Protein AF-A0A0K2REM0-F1 (afdb_monomer_lite)

Foldseek 3Di:
DEAALFDFAWDADPNHTDQPVNPPGVLQADWDQDPPPGIDGLRCQQHQNNLQVQCCVVVVPPRGTSVNLLVVLVVPPPSSVVSLLRNLLSLLVSVLVCCVPPVAAAAEYHYDVCVCPCSRQVSNQVNNVVSDDPTDRHHYYYDDCHPCPVVVVVVVVVVVPDPDPDPPPPPPDDD

Sequence (175 aa):
MVVGTGIAAAVISDGYPVRAGGFAGELGTPSFRTRRSGHTILEAVGSAGAIARRYSDKAGTPRAGAREVLERATAGDALAARIWADAVDALAFSLSQCVSIIGTEAVVVGGGLAEAGEGLLQPLRSRLDELLDFQRRPIIMRAQLGQDAGLLGAAMRARALLPAAKAASGTGTGR

Secondary structure (DSSP, 8-state):
-EESSSEE---EETTEE--GGGTTT-TT--EEEETTTEEEESHHHHSHHHHHHHHHHHHT-TT--HHHHHHHHHTT-HHHHHHHHHHHHHHHHHHHHHHHHH---EEEEBSGGGGGTHHHHHHHHHHHHHH-SSSPPPEEEE-SSGGGHHHHHHHHHHHHHSPPP----------

Structure (mmCIF, N/CA/C/O backbone):
data_AF-A0A0K2REM0-F1
#
_entry.id   AF-A0A0K2REM0-F1
#
loop_
_atom_site.group_PDB
_atom_site.id
_atom_site.type_symbol
_atom_site.label_atom_id
_atom_site.label_alt_id
_atom_site.label_comp_id
_atom_site.label_asym_id
_atom_site.label_entity_id
_atom_site.label_seq_id
_atom_site.pdbx_PDB_ins_code
_atom_site.Cartn_x
_atom_site.Cartn_y
_atom_site.Cartn_z
_atom_site.occupancy
_atom_site.B_iso_or_equiv
_atom_site.auth_seq_id
_atom_site.auth_comp_id
_atom_site.auth_asym_id
_atom_site.auth_atom_id
_atom_site.pdbx_PDB_model_num
ATOM 1 N N . MET A 1 1 ? 4.451 -2.740 -6.162 1.00 95.62 1 MET A N 1
ATOM 2 C CA . MET A 1 1 ? 4.654 -2.205 -4.799 1.00 95.62 1 MET A CA 1
ATOM 3 C C . MET A 1 1 ? 4.626 -3.335 -3.783 1.00 95.62 1 MET A C 1
ATOM 5 O O . MET A 1 1 ? 3.916 -4.313 -3.987 1.00 95.62 1 MET A O 1
ATOM 9 N N . VAL A 1 2 ? 5.386 -3.202 -2.703 1.00 96.50 2 VAL A N 1
ATOM 10 C CA . VAL A 1 2 ? 5.422 -4.116 -1.560 1.00 96.50 2 VAL A CA 1
ATOM 11 C C . VAL A 1 2 ? 4.918 -3.354 -0.340 1.00 96.50 2 VAL A C 1
ATOM 13 O O . VAL A 1 2 ? 5.458 -2.299 -0.013 1.00 96.50 2 VAL A O 1
ATOM 16 N N . VAL A 1 3 ? 3.889 -3.884 0.319 1.00 97.00 3 VAL A N 1
ATOM 17 C CA . VAL A 1 3 ? 3.261 -3.290 1.501 1.00 97.00 3 VAL A CA 1
ATOM 18 C C . VAL A 1 3 ? 3.448 -4.235 2.686 1.00 97.00 3 VAL A C 1
ATOM 20 O O . VAL A 1 3 ? 2.820 -5.292 2.781 1.00 97.00 3 VAL A O 1
ATOM 23 N N . GLY A 1 4 ? 4.364 -3.871 3.577 1.00 95.00 4 GLY A N 1
ATOM 24 C CA . GLY A 1 4 ? 4.720 -4.613 4.785 1.00 95.00 4 GLY A CA 1
ATOM 25 C C . GLY A 1 4 ? 4.737 -3.682 5.992 1.00 95.00 4 GLY A C 1
ATOM 26 O O . GLY A 1 4 ? 3.836 -2.864 6.155 1.00 95.00 4 GLY A O 1
ATOM 27 N N . THR A 1 5 ? 5.761 -3.779 6.840 1.00 94.25 5 THR A N 1
ATOM 28 C CA . THR A 1 5 ? 5.991 -2.795 7.916 1.00 94.25 5 THR A CA 1
ATOM 29 C C . THR A 1 5 ? 6.124 -1.370 7.369 1.00 94.25 5 THR A C 1
ATOM 31 O O . THR A 1 5 ? 5.609 -0.441 7.987 1.00 94.25 5 THR A O 1
ATOM 34 N N . GLY A 1 6 ? 6.732 -1.230 6.189 1.00 96.12 6 GLY A N 1
ATOM 35 C CA . GLY A 1 6 ? 6.771 -0.016 5.376 1.00 96.12 6 GLY A CA 1
ATOM 36 C C . GLY A 1 6 ? 6.164 -0.212 3.983 1.00 96.12 6 GLY A C 1
ATOM 37 O O . GLY A 1 6 ? 5.486 -1.215 3.724 1.00 96.12 6 GLY A O 1
ATOM 38 N N . ILE A 1 7 ? 6.414 0.736 3.080 1.00 97.69 7 ILE A N 1
ATOM 39 C CA . ILE A 1 7 ? 5.985 0.683 1.676 1.00 97.69 7 ILE A CA 1
ATOM 40 C C . ILE A 1 7 ? 7.168 0.956 0.755 1.00 97.69 7 ILE A C 1
ATOM 42 O O . ILE A 1 7 ? 7.744 2.037 0.767 1.00 97.69 7 ILE A O 1
ATOM 46 N N . ALA A 1 8 ? 7.450 -0.005 -0.121 1.00 94.50 8 ALA A N 1
ATOM 47 C CA . ALA A 1 8 ? 8.423 0.142 -1.196 1.00 94.50 8 ALA A CA 1
ATOM 48 C C . ALA A 1 8 ? 7.747 -0.046 -2.557 1.00 94.50 8 ALA A C 1
ATOM 50 O O . ALA A 1 8 ? 6.816 -0.846 -2.707 1.00 94.50 8 ALA A O 1
ATOM 51 N N . ALA A 1 9 ? 8.228 0.637 -3.591 1.00 96.25 9 ALA A N 1
ATOM 52 C CA . ALA A 1 9 ? 7.800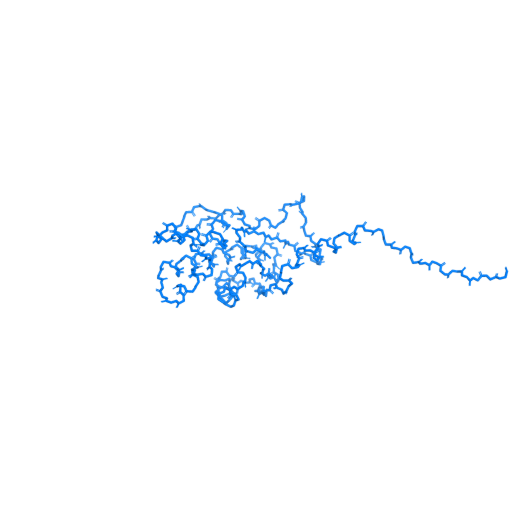 0.369 -4.954 1.00 96.25 9 ALA A CA 1
ATOM 53 C C . ALA A 1 9 ? 8.974 0.415 -5.931 1.00 96.25 9 ALA A C 1
ATOM 55 O O . ALA A 1 9 ? 10.008 1.019 -5.687 1.00 96.25 9 ALA A O 1
ATOM 56 N N . ALA A 1 10 ? 8.785 -0.263 -7.055 1.00 95.62 10 ALA A N 1
ATOM 57 C CA . ALA A 1 10 ? 9.636 -0.161 -8.224 1.00 95.62 10 ALA A CA 1
ATOM 58 C C . ALA A 1 10 ? 8.728 0.195 -9.399 1.00 95.62 10 ALA A C 1
ATOM 60 O O . ALA A 1 10 ? 7.596 -0.294 -9.472 1.00 95.62 10 ALA A O 1
ATOM 61 N N . VAL A 1 11 ? 9.223 1.043 -10.295 1.00 96.88 11 VAL A N 1
ATOM 62 C CA . VAL A 1 11 ? 8.517 1.434 -11.516 1.00 96.88 11 VAL A CA 1
ATOM 63 C C . VAL A 1 11 ? 9.190 0.742 -12.690 1.00 96.88 11 VAL A C 1
ATOM 65 O O . VAL A 1 11 ? 10.410 0.813 -12.837 1.00 96.88 11 VAL A O 1
ATOM 68 N N . ILE A 1 12 ? 8.392 0.066 -13.510 1.00 96.62 12 ILE A N 1
ATOM 69 C CA . ILE A 1 12 ? 8.831 -0.529 -14.770 1.00 96.62 12 ILE A CA 1
ATOM 70 C C . ILE A 1 12 ? 8.162 0.263 -15.892 1.00 96.62 12 ILE A C 1
ATOM 72 O O . ILE A 1 12 ? 6.940 0.372 -15.897 1.00 96.62 12 ILE A O 1
ATOM 76 N N . SER A 1 13 ? 8.957 0.808 -16.811 1.00 96.44 13 SER A N 1
ATOM 77 C CA . SER A 1 13 ? 8.483 1.467 -18.035 1.00 96.44 13 SER A CA 1
ATOM 78 C C . SER A 1 13 ? 9.083 0.743 -19.224 1.00 96.44 13 SER A C 1
ATOM 80 O O . SER A 1 13 ? 10.288 0.492 -19.235 1.00 96.44 13 SER A O 1
ATOM 82 N N . ASP A 1 14 ? 8.250 0.365 -20.191 1.00 95.25 14 ASP A N 1
ATOM 83 C CA . ASP A 1 14 ? 8.685 -0.288 -21.435 1.00 95.25 14 ASP A CA 1
ATOM 84 C C . ASP A 1 14 ? 9.548 -1.542 -21.201 1.00 95.25 14 ASP A C 1
ATOM 86 O O . ASP A 1 14 ? 10.501 -1.823 -21.921 1.00 95.25 14 ASP A O 1
ATOM 90 N N . GLY A 1 15 ? 9.241 -2.293 -20.138 1.00 92.69 15 GLY A N 1
ATOM 91 C CA . GLY A 1 15 ? 9.986 -3.492 -19.741 1.00 92.69 15 GLY A CA 1
ATOM 92 C C . GLY A 1 15 ? 11.277 -3.229 -18.956 1.00 92.69 15 GLY A C 1
ATOM 93 O O . GLY A 1 15 ? 11.916 -4.182 -18.506 1.00 92.69 15 GLY A O 1
ATOM 94 N N . TYR A 1 16 ? 11.649 -1.969 -18.721 1.00 93.00 16 TYR A N 1
ATOM 95 C CA . TYR A 1 16 ? 12.872 -1.600 -18.012 1.00 93.00 16 TYR A CA 1
ATOM 96 C C . TYR A 1 16 ? 12.590 -0.980 -16.638 1.00 93.00 16 TYR A C 1
ATOM 98 O O . TYR A 1 16 ? 11.683 -0.158 -16.493 1.00 93.00 16 TYR A O 1
ATOM 106 N N . PRO A 1 17 ? 13.382 -1.319 -15.604 1.00 93.38 17 PRO A N 1
ATOM 107 C CA . PRO A 1 17 ? 13.260 -0.672 -14.308 1.00 93.38 17 PRO A CA 1
ATOM 108 C C . PRO A 1 17 ? 13.742 0.777 -14.378 1.00 93.38 17 PRO A C 1
ATOM 110 O O . PRO A 1 17 ? 14.898 1.047 -14.723 1.00 93.38 17 PRO A O 1
ATOM 113 N N . VAL A 1 18 ? 12.881 1.703 -13.968 1.00 96.38 18 VAL A N 1
ATOM 114 C CA . VAL A 1 18 ? 13.254 3.099 -13.745 1.00 96.38 18 VAL A CA 1
ATOM 115 C C . VAL A 1 18 ? 14.120 3.151 -12.492 1.00 96.38 18 VAL A C 1
ATOM 117 O O . VAL A 1 18 ? 13.730 2.649 -11.442 1.00 96.38 18 VAL A O 1
ATOM 120 N N . ARG A 1 19 ? 15.323 3.725 -12.606 1.00 92.44 19 ARG A N 1
ATOM 121 C CA . ARG A 1 19 ? 16.290 3.786 -11.497 1.00 92.44 19 ARG A CA 1
ATOM 122 C C . ARG A 1 19 ? 16.331 5.142 -10.806 1.00 92.44 19 ARG A C 1
ATOM 124 O O . ARG A 1 19 ? 16.402 5.168 -9.587 1.00 92.44 19 ARG A O 1
ATOM 131 N N . ALA A 1 20 ? 16.345 6.238 -11.573 1.00 93.38 20 ALA A N 1
ATOM 132 C CA . ALA A 1 20 ? 16.486 7.619 -11.085 1.00 93.38 20 ALA A CA 1
ATOM 133 C C . ALA A 1 20 ? 17.519 7.766 -9.942 1.00 93.38 20 ALA A C 1
ATOM 135 O O . ALA A 1 20 ? 17.181 8.134 -8.822 1.00 93.38 20 ALA A O 1
ATOM 136 N N . GLY A 1 21 ? 18.775 7.374 -10.192 1.00 92.94 21 GLY A N 1
ATOM 137 C CA . GLY A 1 21 ? 19.839 7.429 -9.175 1.00 92.94 21 GLY A CA 1
ATOM 138 C C . GLY A 1 21 ? 19.667 6.470 -7.986 1.00 92.94 21 GLY A C 1
ATOM 139 O O . GLY A 1 21 ? 20.422 6.564 -7.029 1.00 92.94 21 GLY A O 1
ATOM 140 N N . GLY A 1 22 ? 18.705 5.546 -8.049 1.00 90.69 22 GLY A N 1
ATOM 141 C CA . GLY A 1 22 ? 18.328 4.648 -6.954 1.00 90.69 22 GLY A CA 1
ATOM 142 C C . GLY A 1 22 ? 17.073 5.082 -6.192 1.00 90.69 22 GLY A C 1
ATOM 143 O O . GLY A 1 22 ? 16.626 4.328 -5.340 1.00 90.69 22 GLY A O 1
ATOM 144 N N . PHE A 1 23 ? 16.490 6.240 -6.519 1.00 92.88 23 PHE A N 1
ATOM 145 C CA . PHE A 1 23 ? 15.365 6.845 -5.791 1.00 92.88 23 PHE A CA 1
ATOM 146 C C . PHE A 1 23 ? 14.022 6.745 -6.531 1.00 92.88 23 PHE A C 1
ATOM 148 O O . PHE A 1 23 ? 13.021 7.333 -6.122 1.00 92.88 23 PHE A O 1
ATOM 155 N N . ALA A 1 24 ? 13.970 6.044 -7.664 1.00 94.38 24 ALA A N 1
ATOM 156 C CA . ALA A 1 24 ? 12.701 5.796 -8.336 1.00 94.38 24 ALA A CA 1
ATOM 157 C C . ALA A 1 24 ? 11.824 4.849 -7.504 1.00 94.38 24 ALA A C 1
ATOM 159 O O . ALA A 1 24 ? 12.286 3.804 -7.058 1.00 94.38 24 ALA A O 1
ATOM 160 N N . GLY A 1 25 ? 10.532 5.168 -7.385 1.00 93.56 25 GLY A N 1
ATOM 161 C CA . GLY A 1 25 ? 9.568 4.288 -6.718 1.00 93.56 25 GLY A CA 1
ATOM 162 C C . GLY A 1 25 ? 9.462 4.470 -5.203 1.00 93.56 25 GLY A C 1
ATOM 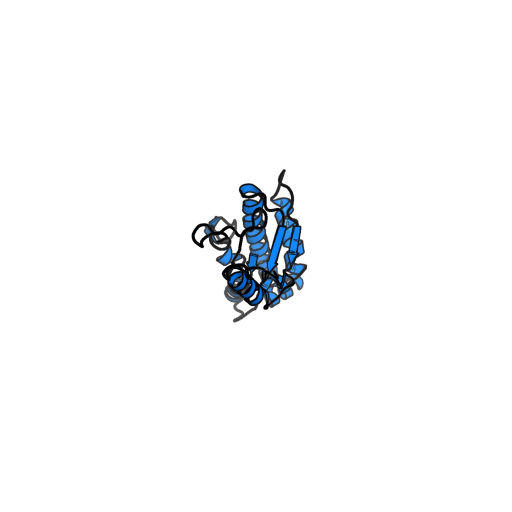163 O O . GLY A 1 25 ? 8.897 3.605 -4.538 1.00 93.56 25 GLY A O 1
ATOM 164 N N . GLU A 1 26 ? 9.905 5.607 -4.663 1.00 95.62 26 GLU A N 1
ATOM 165 C CA . GLU A 1 26 ? 9.746 6.008 -3.252 1.00 95.62 26 GLU A CA 1
ATOM 166 C C . GLU A 1 26 ? 8.280 6.289 -2.852 1.00 95.62 26 GLU A C 1
ATOM 168 O O . GLU A 1 26 ? 7.989 7.241 -2.141 1.00 95.62 26 GLU A O 1
ATOM 173 N N . LEU A 1 27 ? 7.325 5.471 -3.308 1.00 95.06 27 LEU A N 1
ATOM 174 C CA . LEU A 1 27 ? 5.874 5.664 -3.202 1.00 95.06 27 LEU A CA 1
ATOM 175 C C . LEU A 1 27 ? 5.367 5.809 -1.757 1.00 95.06 27 LEU A C 1
ATOM 177 O O . LEU A 1 27 ? 4.307 6.391 -1.547 1.00 95.06 27 LEU A O 1
ATOM 181 N N . GLY A 1 28 ? 6.102 5.298 -0.766 1.00 94.62 28 GLY A N 1
ATOM 182 C CA . GLY A 1 28 ? 5.765 5.436 0.654 1.00 94.62 28 GLY A CA 1
ATOM 183 C C . GLY A 1 28 ? 5.971 6.847 1.223 1.00 94.62 28 GLY A C 1
ATOM 184 O O . GLY A 1 28 ? 5.386 7.172 2.258 1.00 94.62 28 GLY A O 1
ATOM 185 N N . THR A 1 29 ? 6.769 7.684 0.554 1.00 93.81 29 THR A N 1
ATOM 186 C CA . THR A 1 29 ? 7.281 8.960 1.088 1.00 93.81 29 THR A CA 1
ATOM 187 C C . THR A 1 29 ? 6.519 10.235 0.699 1.00 93.81 29 THR A C 1
ATOM 189 O O . THR A 1 29 ? 6.567 11.171 1.500 1.00 93.81 29 THR A O 1
ATOM 192 N N . PRO A 1 30 ? 5.810 10.344 -0.452 1.00 88.25 30 PRO A N 1
ATOM 193 C CA . PRO A 1 30 ? 5.112 11.565 -0.812 1.00 88.25 30 PRO A CA 1
ATOM 194 C C . PRO A 1 30 ? 4.117 11.955 0.266 1.00 88.25 30 PRO A C 1
ATOM 196 O O . PRO A 1 30 ? 3.315 11.135 0.732 1.00 88.25 30 PRO A O 1
ATOM 199 N N . SER A 1 31 ? 4.178 13.224 0.656 1.00 90.19 31 SER A N 1
ATOM 200 C CA . SER A 1 31 ? 3.273 13.755 1.649 1.00 90.19 31 SER A CA 1
ATOM 201 C C . SER A 1 31 ? 1.965 14.214 1.020 1.00 90.19 31 SER A C 1
ATOM 203 O O . SER A 1 31 ? 1.905 14.712 -0.104 1.00 90.19 31 SER A O 1
ATOM 205 N N . PHE A 1 32 ? 0.884 14.037 1.762 1.00 88.69 32 PHE A N 1
ATOM 206 C CA . PHE A 1 32 ? -0.440 14.484 1.374 1.00 88.69 32 PHE A CA 1
ATOM 207 C C . PHE A 1 32 ? -1.242 14.854 2.613 1.00 88.69 32 PHE A C 1
ATOM 209 O O . PHE A 1 32 ? -0.905 14.517 3.752 1.00 88.69 32 PHE A O 1
ATOM 216 N N . ARG A 1 33 ? -2.326 15.595 2.391 1.00 86.94 33 ARG A N 1
ATOM 217 C CA . ARG A 1 33 ? -3.236 15.986 3.460 1.00 86.94 33 ARG A CA 1
ATOM 218 C C . ARG A 1 33 ? -4.422 15.039 3.486 1.00 86.94 33 ARG A C 1
ATOM 220 O O . ARG A 1 33 ? -5.257 15.046 2.587 1.00 86.94 33 ARG A O 1
ATOM 227 N N . THR A 1 34 ? -4.517 14.257 4.549 1.00 77.44 34 THR A N 1
ATOM 228 C CA . THR A 1 34 ? -5.716 13.469 4.837 1.00 77.44 34 THR A CA 1
ATOM 229 C C . THR A 1 34 ? -6.780 14.359 5.475 1.00 77.44 34 THR A C 1
ATOM 231 O O . THR A 1 34 ? -6.464 15.318 6.183 1.00 77.44 34 THR A O 1
ATOM 234 N N . ARG A 1 35 ? -8.060 14.015 5.289 1.00 73.12 35 ARG A N 1
ATOM 235 C CA . ARG A 1 35 ? -9.166 14.713 5.972 1.00 73.12 35 ARG A CA 1
ATOM 236 C C . ARG A 1 35 ? -9.122 14.562 7.498 1.00 73.12 35 ARG A C 1
ATOM 238 O O . ARG A 1 35 ? -9.644 15.421 8.194 1.00 73.12 35 ARG A O 1
ATOM 245 N N . ARG A 1 36 ? -8.534 13.473 8.010 1.00 72.56 36 ARG A N 1
ATOM 246 C CA . ARG A 1 36 ? -8.610 13.074 9.430 1.00 72.56 36 ARG A CA 1
ATOM 247 C C . ARG A 1 36 ? -7.303 13.224 10.207 1.00 72.56 36 ARG A C 1
ATOM 249 O O . ARG A 1 36 ? -7.348 13.499 11.398 1.00 72.56 36 ARG A O 1
ATOM 256 N N . SER A 1 37 ? -6.161 13.034 9.555 1.00 67.12 37 SER A N 1
ATOM 257 C CA . SER A 1 37 ? -4.839 12.978 10.200 1.00 67.12 37 SER A CA 1
ATOM 258 C C . SER A 1 37 ? -3.963 14.189 9.862 1.00 67.12 37 SER A C 1
ATOM 260 O O . SER A 1 37 ? -2.803 14.230 10.254 1.00 67.12 37 SER A O 1
ATOM 262 N N . GLY A 1 38 ? -4.486 15.164 9.110 1.00 84.50 38 GLY A N 1
ATOM 263 C CA . GLY A 1 38 ? -3.704 16.304 8.641 1.00 84.50 38 GLY A CA 1
ATOM 264 C C . GLY A 1 38 ? -2.638 15.893 7.622 1.00 84.50 38 GLY A C 1
ATOM 265 O O . GLY A 1 38 ? -2.878 15.020 6.781 1.00 84.50 38 GLY A O 1
ATOM 266 N N . HIS A 1 39 ? -1.485 16.564 7.666 1.00 89.19 39 HIS A N 1
ATOM 267 C CA . HIS A 1 39 ? -0.353 16.299 6.778 1.00 89.19 39 HIS A CA 1
ATOM 268 C C . HIS A 1 39 ? 0.372 15.020 7.208 1.00 89.19 39 HIS A C 1
ATOM 270 O O . HIS A 1 39 ? 0.742 14.868 8.369 1.00 89.19 39 HIS A O 1
ATOM 276 N N . THR A 1 40 ? 0.555 14.088 6.281 1.00 92.94 40 THR A N 1
ATOM 277 C CA . THR A 1 40 ? 1.174 12.787 6.551 1.00 92.94 40 THR A CA 1
ATOM 278 C C . THR A 1 40 ? 1.806 12.225 5.279 1.00 92.94 40 THR A C 1
ATOM 280 O O . THR A 1 40 ? 1.723 12.858 4.230 1.00 92.94 40 THR A O 1
ATOM 283 N N . ILE A 1 41 ? 2.430 11.053 5.372 1.00 95.38 41 ILE A N 1
ATOM 284 C CA . ILE A 1 41 ? 2.990 10.305 4.238 1.00 95.38 41 ILE A CA 1
ATOM 285 C C . ILE A 1 41 ? 2.262 8.972 4.082 1.00 95.38 41 ILE A C 1
ATOM 287 O O . ILE A 1 41 ? 1.628 8.493 5.027 1.00 95.38 41 ILE A O 1
ATOM 291 N N . LEU A 1 42 ? 2.370 8.354 2.904 1.00 95.62 42 LEU A N 1
ATOM 292 C CA . LEU A 1 42 ? 1.645 7.116 2.607 1.00 95.62 42 LEU A CA 1
ATOM 293 C C . LEU A 1 42 ? 2.017 6.005 3.585 1.00 95.62 42 LEU A C 1
ATOM 295 O O . LEU A 1 42 ? 1.131 5.339 4.114 1.00 95.62 42 LEU A O 1
ATOM 299 N N . GLU A 1 43 ? 3.303 5.830 3.872 1.00 97.06 43 GLU A N 1
ATOM 300 C CA . GLU A 1 43 ? 3.771 4.769 4.762 1.00 97.06 43 GLU A CA 1
ATOM 301 C C . GLU A 1 43 ? 3.169 4.863 6.170 1.00 97.06 43 GLU A C 1
ATOM 303 O O . GLU A 1 43 ? 2.753 3.851 6.728 1.00 97.06 43 GLU A O 1
ATOM 308 N N . ALA A 1 44 ? 3.027 6.076 6.709 1.00 95.81 44 ALA A N 1
ATOM 309 C CA . ALA A 1 44 ? 2.504 6.321 8.053 1.00 95.81 44 ALA A CA 1
ATOM 310 C C . ALA A 1 44 ? 1.002 6.012 8.206 1.00 95.81 44 ALA A C 1
ATOM 312 O O . ALA A 1 44 ? 0.475 6.040 9.323 1.00 95.81 44 ALA A O 1
ATOM 313 N N . VAL A 1 45 ? 0.306 5.726 7.102 1.00 95.38 45 VAL A N 1
ATOM 314 C CA . VAL A 1 45 ? -1.131 5.423 7.084 1.00 95.38 45 VAL A CA 1
ATOM 315 C C . VAL A 1 45 ? -1.418 4.058 6.464 1.00 95.38 45 VAL A C 1
ATOM 317 O O . VAL A 1 45 ? -2.204 3.296 7.022 1.00 95.38 45 VAL A O 1
ATOM 320 N N . GLY A 1 46 ? -0.800 3.765 5.319 1.00 95.44 46 GLY A N 1
ATOM 321 C CA . GLY A 1 46 ? -1.126 2.638 4.449 1.00 95.44 46 GLY A CA 1
ATOM 322 C C . GLY A 1 46 ? -0.276 1.384 4.645 1.00 95.44 46 GLY A C 1
ATOM 323 O O . GLY A 1 46 ? -0.602 0.353 4.058 1.00 95.44 46 GLY A O 1
ATOM 324 N N . SER A 1 47 ? 0.809 1.430 5.428 1.00 97.44 47 SER A N 1
ATOM 325 C CA . SER A 1 47 ? 1.615 0.230 5.682 1.00 97.44 47 SER A CA 1
ATOM 326 C C . SER A 1 47 ? 0.934 -0.701 6.693 1.00 97.44 47 SER A C 1
ATOM 328 O O . SER A 1 47 ? 0.160 -0.264 7.547 1.00 97.44 47 SER A O 1
ATOM 330 N N . ALA A 1 48 ? 1.257 -1.997 6.660 1.00 97.44 48 ALA A N 1
ATOM 331 C CA . ALA A 1 48 ? 0.784 -2.943 7.673 1.00 97.44 48 ALA A CA 1
ATOM 332 C C . ALA A 1 48 ? 1.242 -2.532 9.082 1.00 97.44 48 ALA A C 1
ATOM 334 O O . ALA A 1 48 ? 0.475 -2.637 10.039 1.00 97.44 48 ALA A O 1
ATOM 335 N N . GLY A 1 49 ? 2.476 -2.029 9.205 1.00 96.94 49 GLY A N 1
ATOM 336 C CA . GLY A 1 49 ? 3.011 -1.531 10.474 1.00 96.94 49 GLY A CA 1
ATOM 337 C C . GLY A 1 49 ? 2.222 -0.332 11.001 1.00 96.94 49 GLY A C 1
ATOM 338 O O . GLY A 1 49 ? 1.866 -0.292 12.179 1.00 96.94 49 GLY A O 1
ATOM 339 N N . ALA A 1 50 ? 1.881 0.613 10.123 1.00 96.19 50 ALA A N 1
ATOM 340 C CA . ALA A 1 50 ? 1.075 1.774 10.471 1.00 96.19 50 ALA A CA 1
ATOM 341 C C . ALA A 1 50 ? -0.356 1.396 10.866 1.00 96.19 50 ALA A C 1
ATOM 343 O O . ALA A 1 50 ? -0.859 1.892 11.871 1.00 96.19 50 ALA A O 1
ATOM 344 N N . ILE A 1 51 ? -1.008 0.493 10.129 1.00 97.31 51 ILE A N 1
ATOM 345 C CA . ILE A 1 51 ? -2.353 -0.006 10.459 1.00 97.31 51 ILE A CA 1
ATOM 346 C C . ILE A 1 51 ? -2.367 -0.621 11.865 1.00 97.31 51 ILE A C 1
ATOM 348 O O . ILE A 1 51 ? -3.157 -0.205 12.715 1.00 97.31 51 ILE A O 1
ATOM 352 N N . ALA A 1 52 ? -1.453 -1.563 12.115 1.00 96.94 52 ALA A N 1
ATOM 353 C CA . ALA A 1 52 ? -1.286 -2.251 13.394 1.00 96.94 52 ALA A CA 1
ATOM 354 C C . ALA A 1 52 ? -1.071 -1.271 14.557 1.00 96.94 52 ALA A C 1
ATOM 356 O O . ALA A 1 52 ? -1.774 -1.316 15.573 1.00 96.94 52 ALA A O 1
ATOM 357 N N . ARG A 1 53 ? -0.125 -0.341 14.383 1.00 96.00 53 ARG A N 1
ATOM 358 C CA . ARG A 1 53 ? 0.215 0.666 15.388 1.00 96.00 53 ARG A CA 1
ATOM 359 C C . ARG A 1 53 ? -0.958 1.601 15.674 1.00 96.00 53 ARG A C 1
ATOM 361 O O . ARG A 1 53 ? -1.345 1.743 16.827 1.00 96.00 53 ARG A O 1
ATOM 368 N N . ARG A 1 54 ? -1.563 2.199 14.639 1.00 95.12 54 ARG A N 1
ATOM 369 C CA . ARG A 1 54 ? -2.678 3.150 14.803 1.00 95.12 54 ARG A CA 1
ATOM 370 C C . ARG A 1 54 ? -3.878 2.513 15.500 1.00 95.12 54 ARG A C 1
ATOM 372 O O . ARG A 1 54 ? -4.576 3.213 16.230 1.00 95.12 54 ARG A O 1
ATOM 379 N N . TYR A 1 55 ? -4.138 1.226 15.258 1.00 96.88 55 TYR A N 1
ATOM 380 C CA . TYR A 1 55 ? -5.209 0.512 15.951 1.00 96.88 55 TYR A CA 1
ATOM 381 C C . TYR A 1 55 ? -4.839 0.268 17.409 1.00 96.88 55 TYR A C 1
ATOM 383 O O . TYR A 1 55 ? -5.597 0.663 18.288 1.00 96.88 55 TYR A O 1
ATOM 391 N N . SER A 1 56 ? -3.650 -0.285 17.663 1.00 95.62 56 SER A N 1
ATOM 392 C CA . SER A 1 56 ? -3.162 -0.566 19.019 1.00 95.62 56 SER A CA 1
ATOM 393 C C . SER A 1 56 ? -3.177 0.684 19.909 1.00 95.62 56 SER A C 1
ATOM 395 O O . SER A 1 56 ? -3.717 0.645 21.013 1.00 95.62 56 SER A O 1
ATOM 397 N N . ASP A 1 57 ? -2.676 1.810 19.390 1.00 94.44 57 ASP A N 1
ATOM 398 C CA . ASP A 1 57 ? -2.605 3.088 20.108 1.00 94.44 57 ASP A CA 1
ATOM 399 C C . ASP A 1 57 ? -4.002 3.628 20.476 1.00 94.44 57 ASP A C 1
ATOM 401 O O . ASP A 1 57 ? -4.181 4.216 21.540 1.00 94.44 57 ASP A O 1
ATOM 405 N N . LYS A 1 58 ? -5.010 3.433 19.613 1.00 94.69 58 LYS A N 1
ATOM 406 C CA . LYS A 1 58 ? -6.374 3.961 19.818 1.00 94.69 58 LYS A CA 1
ATOM 407 C C . LYS A 1 58 ? -7.296 3.016 20.584 1.00 94.69 58 LYS A C 1
ATOM 409 O O . LYS A 1 58 ? -8.203 3.486 21.263 1.00 94.69 58 LYS A O 1
ATOM 414 N N . ALA A 1 59 ? -7.104 1.710 20.437 1.00 93.12 59 ALA A N 1
ATOM 415 C CA . ALA A 1 59 ? -7.909 0.685 21.093 1.00 93.12 59 ALA A CA 1
ATOM 416 C C . ALA A 1 59 ? -7.389 0.337 22.498 1.00 93.12 59 ALA A C 1
ATOM 418 O O . ALA A 1 59 ? -8.089 -0.322 23.261 1.00 93.12 59 ALA A O 1
ATOM 419 N N . GLY A 1 60 ? -6.158 0.740 22.838 1.00 90.06 60 GLY A N 1
ATOM 420 C CA . GLY A 1 60 ? -5.507 0.342 24.088 1.00 90.06 60 GLY A CA 1
ATOM 421 C C . GLY A 1 60 ? -5.117 -1.141 24.126 1.00 90.06 60 GLY A C 1
ATOM 422 O O . GLY A 1 60 ? -4.775 -1.654 25.187 1.00 90.06 60 GLY A O 1
ATOM 423 N N . THR A 1 61 ? -5.162 -1.840 22.987 1.00 80.00 61 THR A N 1
ATOM 424 C CA . THR A 1 61 ? -4.744 -3.241 22.836 1.00 80.00 61 THR A CA 1
ATOM 425 C C . THR A 1 61 ? -3.296 -3.318 22.360 1.00 80.00 61 THR A C 1
ATOM 427 O O . THR A 1 61 ? -3.017 -2.947 21.217 1.00 80.00 61 THR A O 1
ATOM 430 N N . PRO A 1 62 ? -2.358 -3.831 23.171 1.00 75.69 62 PRO A N 1
ATOM 431 C CA . PRO A 1 62 ? -0.977 -3.991 22.743 1.00 75.69 62 PRO A CA 1
ATOM 432 C C . PRO A 1 62 ? -0.854 -5.028 21.616 1.00 75.69 62 PRO A C 1
ATOM 434 O O . PRO A 1 62 ? -1.384 -6.129 21.731 1.00 75.69 62 PRO A O 1
ATOM 437 N N . ARG A 1 63 ? -0.056 -4.712 20.585 1.00 77.94 63 ARG A N 1
ATOM 438 C CA . ARG A 1 63 ? 0.433 -5.650 19.549 1.00 77.94 63 ARG A CA 1
ATOM 439 C C . ARG A 1 63 ? -0.611 -6.224 18.575 1.00 77.94 63 ARG A C 1
ATOM 441 O O . ARG A 1 63 ? -0.393 -7.319 18.059 1.00 77.94 63 ARG A O 1
ATOM 448 N N . ALA A 1 64 ? -1.678 -5.496 18.250 1.00 85.44 64 ALA A N 1
ATOM 449 C CA . ALA A 1 64 ? -2.573 -5.936 17.178 1.00 85.44 64 ALA A CA 1
ATOM 450 C C . ALA A 1 64 ? -1.832 -5.977 15.828 1.00 85.44 64 ALA A C 1
ATOM 452 O O . ALA A 1 64 ? -1.114 -5.037 15.481 1.00 85.44 64 ALA A O 1
ATOM 453 N N . GLY A 1 65 ? -2.006 -7.047 15.051 1.00 93.94 65 GLY A N 1
ATOM 454 C CA . GLY A 1 65 ? -1.469 -7.148 13.688 1.00 93.94 65 GLY A CA 1
ATOM 455 C C . GLY A 1 65 ? -2.417 -6.546 12.646 1.00 93.94 65 GLY A C 1
ATOM 456 O O . GLY A 1 65 ? -3.625 -6.520 12.849 1.00 93.94 65 GLY A O 1
ATOM 457 N N . ALA A 1 66 ? -1.916 -6.122 11.479 1.00 95.38 66 ALA A N 1
ATOM 458 C CA . ALA A 1 66 ? -2.779 -5.576 10.416 1.00 95.38 66 ALA A CA 1
ATOM 459 C C . ALA A 1 66 ? -3.869 -6.560 9.948 1.00 95.38 66 ALA A C 1
ATOM 461 O O . ALA A 1 66 ? -4.982 -6.147 9.635 1.00 95.38 66 ALA A O 1
ATOM 462 N N . ARG A 1 67 ? -3.562 -7.864 9.949 1.00 96.38 67 ARG A N 1
ATOM 463 C CA . ARG A 1 67 ? -4.537 -8.928 9.678 1.00 96.38 67 ARG A CA 1
ATOM 464 C C . ARG A 1 67 ? -5.675 -8.931 10.699 1.00 96.38 67 ARG A C 1
ATOM 466 O O . ARG A 1 67 ? -6.834 -8.970 10.311 1.00 96.38 67 ARG A O 1
ATOM 473 N N . GLU A 1 68 ? -5.339 -8.840 11.981 1.00 95.88 68 GLU A N 1
ATOM 474 C CA . GLU A 1 68 ? -6.325 -8.782 13.060 1.00 95.88 68 GLU A CA 1
ATOM 475 C C . GLU A 1 68 ? -7.204 -7.529 12.936 1.00 95.88 68 GLU A C 1
ATOM 477 O O . GLU A 1 68 ? -8.412 -7.596 13.136 1.00 95.88 68 GLU A O 1
ATOM 482 N N . VAL A 1 69 ? -6.627 -6.388 12.537 1.00 97.44 69 VAL A N 1
ATOM 483 C CA . VAL A 1 69 ? -7.406 -5.168 12.268 1.00 97.44 69 VAL A CA 1
ATOM 484 C C . VAL A 1 69 ? -8.430 -5.405 11.153 1.00 97.44 69 VAL A C 1
ATOM 486 O O . VAL A 1 69 ? -9.583 -5.010 11.301 1.00 97.44 69 VAL A O 1
ATOM 489 N N . LEU A 1 70 ? -8.063 -6.081 10.061 1.00 97.62 70 LEU A N 1
ATOM 490 C CA . LEU A 1 70 ? -9.018 -6.434 9.004 1.00 97.62 70 LEU A CA 1
ATOM 491 C C . LEU A 1 70 ? -10.109 -7.400 9.499 1.00 97.62 70 LEU A C 1
ATOM 493 O O . LEU A 1 70 ? -11.288 -7.207 9.202 1.00 97.62 70 LEU A O 1
ATOM 497 N N . GLU A 1 71 ? -9.737 -8.425 10.266 1.00 97.25 71 GLU A N 1
ATOM 498 C CA . GLU A 1 71 ? -10.690 -9.385 10.839 1.00 97.25 71 GLU A CA 1
ATOM 499 C C . GLU A 1 71 ? -11.703 -8.670 11.750 1.00 97.25 71 GLU A C 1
ATOM 501 O O . GLU A 1 71 ? -12.912 -8.847 11.601 1.00 97.25 71 GLU A O 1
ATOM 506 N N . ARG A 1 72 ? -11.233 -7.765 12.615 1.00 97.12 72 ARG A N 1
ATOM 507 C CA . ARG A 1 72 ? -12.084 -6.933 13.480 1.00 97.12 72 ARG A CA 1
ATOM 508 C C . ARG A 1 72 ? -12.968 -5.974 12.688 1.00 97.12 72 ARG A C 1
ATOM 510 O O . ARG A 1 72 ? -14.146 -5.835 13.009 1.00 97.12 72 ARG A O 1
ATOM 517 N N . ALA A 1 73 ? -12.434 -5.342 11.643 1.00 97.75 73 ALA A N 1
ATOM 518 C CA . ALA A 1 73 ? -13.211 -4.484 10.751 1.00 97.75 73 ALA A CA 1
ATOM 519 C C . ALA A 1 73 ? -14.365 -5.259 10.100 1.00 97.75 73 ALA A C 1
ATOM 521 O O . ALA A 1 73 ? -15.494 -4.777 10.063 1.00 97.75 73 ALA A O 1
ATOM 522 N N . THR A 1 74 ? -14.089 -6.487 9.655 1.00 96.62 74 THR A N 1
ATOM 523 C CA . THR A 1 74 ? -15.084 -7.392 9.062 1.00 96.62 74 THR A CA 1
ATOM 524 C C . THR A 1 74 ? -16.124 -7.840 10.095 1.00 96.62 74 THR A C 1
ATOM 526 O O . THR A 1 74 ? -17.296 -7.994 9.764 1.00 96.62 74 THR A O 1
ATOM 529 N N . ALA A 1 75 ? -15.724 -7.980 11.362 1.00 97.19 75 ALA A N 1
ATOM 530 C CA . ALA A 1 75 ? -16.612 -8.280 12.485 1.00 97.19 75 ALA A CA 1
ATOM 531 C C . ALA A 1 75 ? -17.406 -7.062 13.010 1.00 97.19 75 ALA A C 1
ATOM 533 O O . ALA A 1 75 ? -18.135 -7.187 13.993 1.00 97.19 75 ALA A O 1
ATOM 534 N N . GLY A 1 76 ? -17.283 -5.888 12.379 1.00 97.19 76 GLY A N 1
ATOM 535 C CA . GLY A 1 76 ? -18.057 -4.691 12.720 1.00 97.19 76 GLY A CA 1
ATOM 536 C C . GLY A 1 76 ? -17.401 -3.742 13.728 1.00 97.19 76 GLY A C 1
ATOM 537 O O . GLY A 1 76 ? -18.048 -2.792 14.172 1.00 97.19 76 GLY A O 1
ATOM 538 N N . ASP A 1 77 ? -16.125 -3.932 14.082 1.00 97.81 77 ASP A N 1
ATOM 539 C CA . ASP A 1 77 ? -15.384 -2.951 14.882 1.00 97.81 77 ASP A CA 1
ATOM 540 C C . ASP A 1 77 ? -15.224 -1.643 14.088 1.00 97.81 77 ASP A C 1
ATOM 542 O O . ASP A 1 77 ? -14.453 -1.541 13.127 1.00 97.81 77 ASP A O 1
ATOM 546 N N . ALA A 1 78 ? -15.943 -0.606 14.522 1.00 97.75 78 ALA A N 1
ATOM 547 C CA . ALA A 1 78 ? -15.960 0.691 13.859 1.00 97.75 78 ALA A CA 1
ATOM 548 C C . ALA A 1 78 ? -14.600 1.409 13.876 1.00 97.75 78 ALA A C 1
ATOM 550 O O . ALA A 1 78 ? -14.328 2.227 12.995 1.00 97.75 78 ALA A O 1
ATOM 551 N N . LEU A 1 79 ? -13.747 1.189 14.882 1.00 96.62 79 LEU A N 1
ATOM 552 C CA . LEU A 1 79 ? -12.392 1.749 14.903 1.00 96.62 79 LEU A CA 1
ATOM 553 C C . LEU A 1 79 ? -11.508 1.031 13.881 1.00 96.62 79 LEU A C 1
ATOM 555 O O . LEU A 1 79 ? -10.830 1.697 13.095 1.00 96.62 79 LEU A O 1
ATOM 559 N N . ALA A 1 80 ? -11.554 -0.300 13.860 1.00 97.56 80 ALA A N 1
ATOM 560 C CA . ALA A 1 80 ? -10.797 -1.110 12.913 1.00 97.56 80 ALA A CA 1
ATOM 561 C C . ALA A 1 80 ? -11.190 -0.794 11.463 1.00 97.56 80 ALA A C 1
ATOM 563 O O . ALA A 1 80 ? -10.323 -0.506 10.638 1.00 97.56 80 ALA A O 1
ATOM 564 N N . ALA A 1 81 ? -12.495 -0.736 11.177 1.00 97.88 81 ALA A N 1
ATOM 565 C CA . ALA A 1 81 ? -13.023 -0.389 9.860 1.00 97.88 81 ALA A CA 1
ATOM 566 C C . ALA A 1 81 ? -12.566 1.000 9.398 1.00 97.88 81 ALA A C 1
ATOM 568 O O . ALA A 1 81 ? -12.143 1.167 8.255 1.00 97.88 81 ALA A O 1
ATOM 569 N N . ARG A 1 82 ? -12.567 1.995 10.297 1.00 96.31 82 ARG A N 1
ATOM 570 C CA . ARG A 1 82 ? -12.050 3.340 9.991 1.00 96.31 82 ARG A CA 1
ATOM 571 C C . ARG A 1 82 ? -10.558 3.328 9.668 1.00 96.31 82 ARG A C 1
ATOM 573 O O . ARG A 1 82 ? -10.138 3.978 8.718 1.00 96.31 82 ARG A O 1
ATOM 580 N N . ILE A 1 83 ? -9.757 2.600 10.443 1.00 96.31 83 ILE A N 1
ATOM 581 C CA . ILE A 1 83 ? -8.307 2.512 10.230 1.00 96.31 83 ILE A CA 1
ATOM 582 C C . ILE A 1 83 ? -7.983 1.794 8.919 1.00 96.31 83 ILE A C 1
ATOM 584 O O . ILE A 1 83 ? -7.084 2.234 8.202 1.00 96.31 83 ILE A O 1
ATOM 588 N N . TRP A 1 84 ? -8.718 0.733 8.593 1.00 97.81 84 TRP A N 1
ATOM 589 C CA . TRP A 1 84 ? -8.574 0.023 7.327 1.00 97.81 84 TRP A CA 1
ATOM 590 C C . TRP A 1 84 ? -8.961 0.907 6.137 1.00 97.81 84 TRP A C 1
ATOM 592 O O . TRP A 1 84 ? -8.189 1.035 5.190 1.00 97.81 84 TRP A O 1
ATOM 602 N N . ALA A 1 85 ? -10.106 1.591 6.219 1.00 96.75 85 ALA A N 1
ATOM 603 C CA . ALA A 1 85 ? -10.568 2.505 5.178 1.00 96.75 85 ALA A CA 1
ATOM 60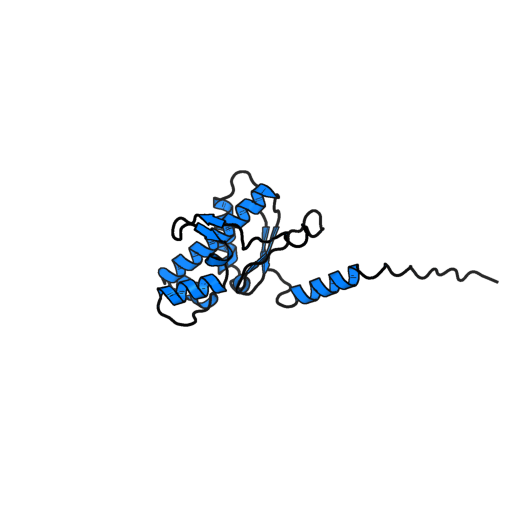4 C C . ALA A 1 85 ? -9.574 3.649 4.924 1.00 96.75 85 ALA A C 1
ATOM 606 O O . ALA A 1 85 ? -9.246 3.920 3.776 1.00 96.75 85 ALA A O 1
ATOM 607 N N . ASP A 1 86 ? -9.023 4.263 5.978 1.00 95.69 86 ASP A N 1
ATOM 608 C CA . ASP A 1 86 ? -7.980 5.292 5.846 1.00 95.69 86 ASP A CA 1
ATOM 609 C C . ASP A 1 86 ? -6.741 4.776 5.084 1.00 95.69 86 ASP A C 1
ATOM 611 O O . ASP A 1 86 ? -6.126 5.521 4.321 1.00 95.69 86 ASP A O 1
ATOM 615 N N . ALA A 1 87 ? -6.347 3.516 5.308 1.00 96.19 87 ALA A N 1
ATOM 616 C CA . ALA A 1 87 ? -5.208 2.907 4.626 1.00 96.19 87 ALA A CA 1
ATOM 617 C C . ALA A 1 87 ? -5.503 2.654 3.143 1.00 96.19 87 ALA A C 1
ATOM 619 O O . ALA A 1 87 ? -4.673 2.977 2.292 1.00 96.19 87 ALA A O 1
ATOM 620 N N . VAL A 1 88 ? -6.692 2.130 2.830 1.00 97.75 88 VAL A N 1
ATOM 621 C CA . VAL A 1 88 ? -7.156 1.942 1.448 1.00 97.75 88 VAL A CA 1
ATOM 622 C C . VAL A 1 88 ? -7.242 3.281 0.718 1.00 97.75 88 VAL A C 1
ATOM 624 O O . VAL A 1 88 ? -6.731 3.392 -0.393 1.00 97.75 88 VAL A O 1
ATOM 627 N N . ASP A 1 89 ? -7.815 4.307 1.352 1.00 96.06 89 ASP A N 1
ATOM 628 C CA . ASP A 1 89 ? -7.905 5.664 0.807 1.00 96.06 89 ASP A CA 1
ATOM 629 C C . ASP A 1 89 ? -6.525 6.232 0.474 1.00 96.06 89 ASP A C 1
ATOM 631 O O . ASP A 1 89 ? -6.324 6.783 -0.607 1.00 96.06 89 ASP A O 1
ATOM 635 N N . ALA A 1 90 ? -5.564 6.087 1.389 1.00 95.69 90 ALA A N 1
ATOM 636 C CA . ALA A 1 90 ? -4.199 6.554 1.186 1.00 95.69 90 ALA A CA 1
ATOM 637 C C . ALA A 1 90 ? -3.521 5.834 0.008 1.00 95.69 90 ALA A C 1
ATOM 639 O O . ALA A 1 90 ? -2.957 6.487 -0.870 1.00 95.69 90 ALA A O 1
ATOM 640 N N . LEU A 1 91 ? -3.617 4.501 -0.044 1.00 97.06 91 LEU A N 1
ATOM 641 C CA . LEU A 1 91 ? -3.062 3.694 -1.134 1.00 97.06 91 LEU A CA 1
ATOM 642 C C . LEU A 1 91 ? -3.697 4.062 -2.480 1.00 97.06 91 LEU A C 1
ATOM 644 O O . LEU A 1 91 ? -2.978 4.306 -3.448 1.00 97.06 91 LEU A O 1
ATOM 648 N N . ALA A 1 92 ? -5.027 4.145 -2.541 1.00 97.44 92 ALA A N 1
ATOM 649 C CA . ALA A 1 92 ? -5.759 4.518 -3.746 1.00 97.44 92 ALA A CA 1
ATOM 650 C C . ALA A 1 92 ? -5.389 5.930 -4.216 1.00 97.44 92 ALA A C 1
ATOM 652 O O . ALA A 1 92 ? -5.135 6.137 -5.401 1.00 97.44 92 ALA A O 1
ATOM 653 N N . PHE A 1 93 ? -5.283 6.888 -3.290 1.00 95.88 93 PHE A N 1
ATOM 654 C CA . PHE A 1 93 ? -4.852 8.245 -3.603 1.00 95.88 93 PHE A CA 1
ATOM 655 C C . PHE A 1 93 ? -3.457 8.261 -4.227 1.00 95.88 93 PHE A C 1
ATOM 657 O O . PHE A 1 93 ? -3.297 8.782 -5.329 1.00 95.88 93 PHE A O 1
ATOM 664 N N . SER A 1 94 ? -2.464 7.632 -3.600 1.00 96.19 94 SER A N 1
ATOM 665 C CA . SER A 1 94 ? -1.107 7.578 -4.152 1.00 96.19 94 SER A CA 1
ATOM 666 C C . SER A 1 94 ? -1.050 6.869 -5.509 1.00 96.19 94 SER A C 1
ATOM 668 O O . SER A 1 94 ? -0.379 7.352 -6.421 1.00 96.19 94 SER A O 1
ATOM 670 N N . LEU A 1 95 ? -1.798 5.776 -5.692 1.00 97.56 95 LEU A N 1
ATOM 671 C CA . LEU A 1 95 ? -1.884 5.094 -6.987 1.00 97.56 95 LEU A CA 1
ATOM 672 C C . LEU A 1 95 ? -2.560 5.951 -8.063 1.00 97.56 95 LEU A C 1
ATOM 674 O O . LEU A 1 95 ? -2.103 5.935 -9.202 1.00 97.56 95 LEU A O 1
ATOM 678 N N . SER A 1 96 ? -3.585 6.739 -7.724 1.00 97.56 96 SER A N 1
ATOM 679 C CA . SER A 1 96 ? -4.229 7.657 -8.678 1.00 97.56 96 SER A CA 1
ATOM 680 C C . SER A 1 96 ? -3.238 8.679 -9.247 1.00 97.56 96 SER A C 1
ATOM 682 O O . SER A 1 96 ? -3.294 9.017 -10.432 1.00 97.56 96 SER A O 1
ATOM 684 N N . GLN A 1 97 ? -2.276 9.117 -8.424 1.00 96.12 97 GLN A N 1
ATOM 685 C CA . GLN A 1 97 ? -1.206 10.009 -8.858 1.00 96.12 97 GLN A CA 1
ATOM 686 C C . GLN A 1 97 ? -0.251 9.283 -9.808 1.00 96.12 97 GLN A C 1
ATOM 688 O O . GLN A 1 97 ? 0.065 9.817 -10.866 1.00 96.12 97 GLN A O 1
ATOM 693 N N . CYS A 1 98 ? 0.150 8.043 -9.506 1.00 96.81 98 CYS A N 1
ATOM 694 C CA . CYS A 1 98 ? 0.963 7.238 -10.426 1.00 96.81 98 CYS A CA 1
ATOM 695 C C . CYS A 1 98 ? 0.263 7.012 -11.774 1.00 96.81 98 CYS A C 1
ATOM 697 O O . CYS A 1 98 ? 0.874 7.188 -12.826 1.00 96.81 98 CYS A O 1
ATOM 699 N N . VAL A 1 99 ? -1.028 6.678 -11.760 1.00 98.00 99 VAL A N 1
ATOM 700 C CA . VAL A 1 99 ? -1.821 6.522 -12.986 1.00 98.00 99 VAL A CA 1
ATOM 701 C C . VAL A 1 99 ? -1.833 7.823 -13.790 1.00 98.00 99 VAL A C 1
ATOM 703 O O . VAL A 1 99 ? -1.610 7.796 -14.995 1.00 98.00 99 VAL A O 1
ATOM 706 N N . SER A 1 100 ? -2.024 8.964 -13.128 1.00 96.75 100 SER A N 1
ATOM 707 C CA . SER A 1 100 ? -2.124 10.266 -13.798 1.00 96.75 100 SER A CA 1
ATOM 708 C C . SER A 1 100 ? -0.784 10.801 -14.314 1.00 96.75 100 SER A C 1
ATOM 710 O O . SER A 1 100 ? -0.756 11.449 -15.354 1.00 96.75 100 SER A O 1
ATOM 712 N N . ILE A 1 101 ? 0.320 10.552 -13.603 1.00 95.69 101 ILE A N 1
ATOM 713 C CA . ILE A 1 101 ? 1.641 11.116 -13.926 1.00 95.69 101 ILE A CA 1
ATOM 714 C C . ILE A 1 101 ? 2.399 10.234 -14.920 1.00 95.69 101 ILE A C 1
ATOM 716 O O . ILE A 1 101 ? 3.032 10.751 -15.835 1.00 95.69 101 ILE A O 1
ATOM 720 N N . ILE A 1 102 ? 2.363 8.911 -14.732 1.00 95.06 102 ILE A N 1
ATOM 721 C CA . ILE A 1 102 ? 3.184 7.964 -15.504 1.00 95.06 102 ILE A CA 1
ATOM 722 C C . ILE A 1 102 ? 2.358 6.913 -16.253 1.00 95.06 102 ILE A C 1
ATOM 724 O O . ILE A 1 102 ? 2.920 5.934 -16.729 1.00 95.06 102 ILE A O 1
ATOM 728 N N . GLY A 1 103 ? 1.032 7.073 -16.340 1.00 96.12 103 GLY A N 1
ATOM 729 C CA . GLY A 1 103 ? 0.182 6.187 -17.140 1.00 96.12 103 GLY A CA 1
ATOM 730 C C . GLY A 1 103 ? 0.204 4.730 -16.676 1.00 96.12 103 GLY A C 1
ATOM 731 O O . GLY A 1 103 ? 0.210 3.829 -17.504 1.00 96.12 103 GLY A O 1
ATOM 732 N N . THR A 1 104 ? 0.268 4.490 -15.361 1.00 97.62 104 THR A N 1
ATOM 733 C CA . THR A 1 104 ? 0.406 3.135 -14.795 1.00 97.62 104 THR A CA 1
ATOM 734 C C . THR A 1 104 ? -0.672 2.183 -15.331 1.00 97.62 104 THR A C 1
ATOM 736 O O . THR A 1 104 ? -1.855 2.400 -15.087 1.00 97.62 104 THR A O 1
ATOM 739 N N . GLU A 1 105 ? -0.260 1.106 -16.008 1.00 97.69 105 GLU A N 1
ATOM 740 C CA . GLU A 1 105 ? -1.171 0.110 -16.606 1.00 97.69 105 GLU A CA 1
ATOM 741 C C . GLU A 1 105 ? -1.449 -1.086 -15.685 1.00 97.69 105 GLU A C 1
ATOM 743 O O . GLU A 1 105 ? -2.490 -1.740 -15.776 1.00 97.69 105 GLU A O 1
ATOM 748 N N . ALA A 1 106 ? -0.526 -1.379 -14.770 1.00 98.19 106 ALA A N 1
ATOM 749 C CA . ALA A 1 106 ? -0.639 -2.496 -13.846 1.00 98.19 106 ALA A CA 1
ATOM 750 C C . ALA A 1 106 ? 0.003 -2.170 -12.497 1.00 98.19 106 ALA A C 1
ATOM 752 O O . ALA A 1 106 ? 1.070 -1.559 -12.418 1.00 98.19 106 ALA A O 1
ATOM 753 N N . VAL A 1 107 ? -0.631 -2.638 -11.424 1.00 98.38 107 VAL A N 1
ATOM 754 C CA . VAL A 1 107 ? -0.127 -2.535 -10.056 1.00 98.38 107 VAL A CA 1
ATOM 755 C C . VAL A 1 107 ? -0.053 -3.932 -9.458 1.00 98.38 107 VAL A C 1
ATOM 757 O O . VAL A 1 107 ? -1.065 -4.543 -9.115 1.00 98.38 107 VAL A O 1
ATOM 760 N N . VAL A 1 108 ? 1.172 -4.432 -9.303 1.00 97.81 108 VAL A N 1
ATOM 761 C CA . VAL A 1 108 ? 1.444 -5.693 -8.604 1.00 97.81 108 VAL A CA 1
ATOM 762 C C . VAL A 1 108 ? 1.660 -5.398 -7.120 1.00 97.81 108 VAL A C 1
ATOM 764 O O . VAL A 1 108 ? 2.585 -4.662 -6.763 1.00 97.81 108 VAL A O 1
ATOM 767 N N . VAL A 1 109 ? 0.809 -5.954 -6.260 1.00 97.94 109 VAL A N 1
ATOM 768 C CA . VAL A 1 109 ? 0.796 -5.734 -4.808 1.00 97.94 109 VAL A CA 1
ATOM 769 C C . VAL A 1 109 ? 1.371 -6.956 -4.096 1.00 97.94 109 VAL A C 1
ATOM 771 O O . VAL A 1 109 ? 0.788 -8.037 -4.136 1.00 97.94 109 VAL A O 1
ATOM 774 N N . GLY A 1 110 ? 2.526 -6.794 -3.456 1.00 95.94 110 GLY A N 1
ATOM 775 C CA . GLY A 1 110 ? 3.173 -7.821 -2.635 1.00 95.94 110 GLY A CA 1
ATOM 776 C C . GLY A 1 110 ? 3.360 -7.380 -1.184 1.00 95.94 110 GLY A C 1
ATOM 777 O O . GLY A 1 110 ? 2.948 -6.286 -0.800 1.00 95.94 110 GLY A O 1
ATOM 778 N N . GLY A 1 111 ? 4.033 -8.210 -0.388 1.00 94.31 111 GLY A N 1
ATOM 779 C CA . GLY A 1 111 ? 4.286 -7.956 1.035 1.00 94.31 111 GLY A CA 1
ATOM 780 C C . GLY A 1 111 ? 3.180 -8.476 1.955 1.00 94.31 111 GLY A C 1
ATOM 781 O O . GLY A 1 111 ? 2.151 -8.964 1.498 1.00 94.31 111 GLY A O 1
ATOM 782 N N . GLY A 1 112 ? 3.405 -8.382 3.267 1.00 94.00 112 GLY A N 1
ATOM 783 C CA . GLY A 1 112 ? 2.527 -8.991 4.271 1.00 94.00 112 GLY A CA 1
ATOM 784 C C . GLY A 1 112 ? 1.087 -8.472 4.262 1.00 94.00 112 GLY A C 1
ATOM 785 O O . GLY A 1 112 ? 0.177 -9.235 4.565 1.00 94.00 112 GLY A O 1
ATOM 786 N N . LEU A 1 113 ? 0.847 -7.211 3.873 1.00 95.94 113 LEU A N 1
ATOM 787 C CA . LEU A 1 113 ? -0.525 -6.697 3.759 1.00 95.94 113 LEU A CA 1
ATOM 788 C C . LEU A 1 113 ? -1.271 -7.311 2.566 1.00 95.94 113 LEU A C 1
ATOM 790 O O . LEU A 1 113 ? -2.485 -7.481 2.625 1.00 95.94 113 LEU A O 1
ATOM 794 N N . ALA A 1 114 ? -0.556 -7.682 1.498 1.00 95.81 114 ALA A N 1
ATOM 795 C CA . ALA A 1 114 ? -1.149 -8.281 0.303 1.00 95.81 114 ALA A CA 1
ATOM 796 C C . ALA A 1 114 ? -1.749 -9.676 0.563 1.00 95.81 114 ALA A C 1
ATOM 798 O O . ALA A 1 114 ? -2.589 -10.136 -0.210 1.00 95.81 114 ALA A O 1
ATOM 799 N N . GLU A 1 115 ? -1.366 -10.330 1.665 1.00 95.06 115 GLU A N 1
ATOM 800 C CA . GLU A 1 115 ? -1.953 -11.595 2.126 1.00 95.06 115 GLU A CA 1
ATOM 801 C C . GLU A 1 115 ? -3.439 -11.466 2.498 1.00 95.06 115 GLU A C 1
ATOM 803 O O . GLU A 1 115 ? -4.148 -12.467 2.525 1.00 95.06 115 GLU A O 1
ATOM 808 N N . ALA A 1 116 ? -3.940 -10.241 2.709 1.00 95.88 116 ALA A N 1
ATOM 809 C CA . ALA A 1 116 ? -5.370 -9.968 2.854 1.00 95.88 116 ALA A CA 1
ATOM 810 C C . ALA A 1 116 ? -6.187 -10.290 1.586 1.00 95.88 116 ALA A C 1
ATOM 812 O O . ALA A 1 116 ? -7.417 -10.343 1.646 1.00 95.88 116 ALA A O 1
ATOM 813 N N . GLY A 1 117 ? -5.530 -10.494 0.436 1.00 96.31 117 GLY A N 1
ATOM 814 C CA . GLY A 1 117 ? -6.186 -10.864 -0.815 1.00 96.31 117 GLY A CA 1
ATOM 815 C C . GLY A 1 117 ? -7.282 -9.870 -1.195 1.00 96.31 117 GLY A C 1
ATOM 816 O O . GLY A 1 117 ? -7.077 -8.657 -1.147 1.00 96.31 117 GLY A O 1
ATOM 817 N N . GLU A 1 118 ? -8.466 -10.373 -1.537 1.00 97.25 118 GLU A N 1
ATOM 818 C CA . GLU A 1 118 ? -9.603 -9.531 -1.929 1.00 97.25 118 GLU A CA 1
ATOM 819 C C . GLU A 1 118 ? -10.092 -8.594 -0.814 1.00 97.25 118 GLU A C 1
ATOM 821 O O . GLU A 1 118 ? -10.628 -7.537 -1.130 1.00 97.25 118 GLU A O 1
ATOM 826 N N . GLY A 1 119 ? -9.797 -8.874 0.463 1.00 97.44 119 GLY A N 1
ATOM 827 C CA . GLY A 1 119 ? -10.058 -7.935 1.563 1.00 97.44 119 GLY A CA 1
ATOM 828 C C . GLY A 1 119 ? -9.270 -6.618 1.460 1.00 97.44 119 GLY A C 1
ATOM 829 O O . GLY A 1 119 ? -9.680 -5.605 2.024 1.00 97.44 119 GLY A O 1
ATOM 830 N N . LEU A 1 120 ? -8.158 -6.610 0.713 1.00 98.19 120 LEU A N 1
ATOM 831 C CA . LEU A 1 120 ? -7.417 -5.402 0.336 1.00 98.19 120 LEU A CA 1
ATOM 832 C C . LEU A 1 120 ? -7.676 -5.004 -1.121 1.00 98.19 120 LEU A C 1
ATOM 834 O O . LEU A 1 120 ? -7.889 -3.828 -1.410 1.00 98.19 120 LEU A O 1
ATOM 838 N N . LEU A 1 121 ? -7.612 -5.962 -2.050 1.00 98.50 121 LEU A N 1
ATOM 839 C CA . LEU A 1 121 ? -7.601 -5.657 -3.480 1.00 98.50 121 LEU A CA 1
ATOM 840 C C . LEU A 1 121 ? -8.946 -5.136 -3.983 1.00 98.50 121 LEU A C 1
ATOM 842 O O . LEU A 1 121 ? -8.952 -4.205 -4.784 1.00 98.50 121 LEU A O 1
ATOM 846 N N . GLN A 1 122 ? -10.070 -5.688 -3.519 1.00 98.44 122 GLN A N 1
ATOM 847 C CA . GLN A 1 122 ? -11.393 -5.206 -3.909 1.00 98.44 122 GLN A CA 1
ATOM 848 C C . GLN A 1 122 ? -11.613 -3.743 -3.487 1.00 98.44 122 GLN A C 1
ATOM 850 O O . GLN A 1 122 ? -11.865 -2.927 -4.379 1.00 98.44 122 GLN A O 1
ATOM 855 N N . PRO A 1 123 ? -11.450 -3.353 -2.205 1.00 98.38 123 PRO A N 1
ATOM 856 C CA . PRO A 1 123 ? -11.706 -1.973 -1.807 1.00 98.38 123 PRO A CA 1
ATOM 857 C C . PRO A 1 123 ? -10.678 -1.006 -2.405 1.00 98.38 123 PRO A C 1
ATOM 859 O O . PRO A 1 123 ? -11.027 0.125 -2.730 1.00 98.38 123 PRO A O 1
ATOM 862 N N . LEU A 1 124 ? -9.436 -1.450 -2.639 1.00 98.56 124 LEU A N 1
ATOM 863 C CA . LEU A 1 124 ? -8.429 -0.651 -3.340 1.00 98.56 124 LEU A CA 1
ATOM 864 C C . LEU A 1 124 ? -8.814 -0.373 -4.798 1.00 98.56 124 LEU A C 1
ATOM 866 O O . LEU A 1 124 ? -8.676 0.762 -5.249 1.00 98.56 124 LEU A O 1
ATOM 870 N N . ARG A 1 125 ? -9.309 -1.380 -5.532 1.00 98.62 125 ARG A N 1
ATOM 871 C CA . ARG A 1 125 ? -9.796 -1.207 -6.911 1.00 98.62 125 ARG A CA 1
ATOM 872 C C . ARG A 1 125 ? -10.984 -0.252 -6.953 1.00 98.62 125 ARG A C 1
ATOM 874 O O . ARG A 1 125 ? -10.950 0.694 -7.730 1.00 98.62 125 ARG A O 1
ATOM 881 N N . SER A 1 126 ? -11.989 -0.469 -6.101 1.00 98.44 126 SER A N 1
ATOM 882 C CA . SER A 1 126 ? -13.170 0.398 -6.029 1.00 98.44 126 SER A CA 1
ATOM 883 C C . SER A 1 126 ? -12.790 1.837 -5.706 1.00 98.44 126 SER A C 1
ATOM 885 O O . SER A 1 126 ? -13.197 2.754 -6.412 1.00 98.44 126 SER A O 1
ATOM 887 N N . ARG A 1 127 ? -11.942 2.045 -4.693 1.00 98.25 127 ARG A N 1
ATOM 888 C CA . ARG A 1 127 ? -11.558 3.397 -4.296 1.00 98.25 127 ARG A CA 1
ATOM 889 C C . ARG A 1 127 ? -10.685 4.096 -5.333 1.00 98.25 127 ARG A C 1
ATOM 891 O O . ARG A 1 127 ? -10.794 5.306 -5.500 1.00 98.25 127 ARG A O 1
ATOM 898 N N . LEU A 1 128 ? -9.816 3.357 -6.021 1.00 98.31 128 LEU A N 1
ATOM 899 C CA . LEU A 1 128 ? -9.037 3.914 -7.121 1.00 98.31 128 LEU A CA 1
ATOM 900 C C . LEU A 1 128 ? -9.946 4.337 -8.278 1.00 98.31 128 LEU A C 1
ATOM 902 O O . LEU A 1 128 ? -9.742 5.415 -8.820 1.00 98.31 128 LEU A O 1
ATOM 906 N N . ASP A 1 129 ? -10.948 3.530 -8.631 1.00 97.94 129 ASP A N 1
ATOM 907 C CA . ASP A 1 129 ? -11.889 3.865 -9.706 1.00 97.94 129 ASP A CA 1
ATOM 908 C C . ASP A 1 129 ? -12.666 5.157 -9.414 1.00 97.94 129 ASP A C 1
ATOM 910 O O . ASP A 1 129 ? -12.791 5.998 -10.293 1.00 97.94 129 ASP A O 1
ATOM 914 N N . GLU A 1 130 ? -13.074 5.387 -8.163 1.00 97.81 130 GLU A N 1
ATOM 915 C CA . GLU A 1 130 ? -13.711 6.646 -7.737 1.00 97.81 130 GLU A CA 1
ATOM 916 C C . GLU A 1 130 ? -12.802 7.884 -7.842 1.00 97.81 130 GLU A C 1
ATOM 918 O O . GLU A 1 130 ? -13.287 9.016 -7.842 1.00 97.81 130 GLU A O 1
ATOM 923 N N . LEU A 1 131 ? -11.480 7.691 -7.837 1.00 97.19 131 LEU A N 1
ATOM 924 C CA . LEU A 1 131 ? -10.492 8.771 -7.905 1.00 97.19 131 LEU A CA 1
ATOM 925 C C . LEU A 1 131 ? -10.015 9.054 -9.331 1.00 97.19 131 LEU A C 1
ATOM 927 O O . LEU A 1 131 ? -9.387 10.089 -9.563 1.00 97.19 131 LEU A O 1
ATOM 931 N N . LEU A 1 132 ? -10.263 8.136 -10.263 1.00 97.62 132 LEU A N 1
ATOM 932 C CA . LEU A 1 132 ? -9.909 8.280 -11.667 1.00 97.62 132 LEU A CA 1
ATOM 933 C C . LEU A 1 132 ? -11.123 8.769 -12.455 1.00 97.62 132 LEU A C 1
ATOM 935 O O . LEU A 1 132 ? -12.249 8.344 -12.223 1.00 97.62 132 LEU A O 1
ATOM 939 N N . ASP A 1 133 ? -10.878 9.643 -13.422 1.00 94.88 133 ASP A N 1
ATOM 940 C CA . ASP A 1 133 ? -11.914 10.188 -14.292 1.00 94.88 133 ASP A CA 1
ATOM 941 C C . ASP A 1 133 ? -11.736 9.611 -15.706 1.00 94.88 133 ASP A C 1
ATOM 943 O O . ASP A 1 133 ? -12.194 8.504 -16.023 1.00 94.88 133 ASP A O 1
ATOM 947 N N . PHE A 1 134 ? -10.956 10.303 -16.536 1.00 94.00 134 PHE A N 1
ATOM 948 C CA . PHE A 1 134 ? -10.679 9.914 -17.918 1.00 94.00 134 PHE A CA 1
ATOM 949 C C . PHE A 1 134 ? -9.505 8.931 -18.062 1.00 94.00 134 PHE A C 1
ATOM 951 O O . PHE A 1 134 ? -9.287 8.373 -19.139 1.00 94.00 134 PHE A O 1
ATOM 958 N N . GLN A 1 135 ? -8.713 8.734 -17.006 1.00 97.69 135 GLN A N 1
ATOM 959 C CA . GLN A 1 135 ? -7.542 7.866 -17.040 1.00 97.69 135 GLN A CA 1
ATOM 960 C C . GLN A 1 135 ? -7.942 6.399 -17.270 1.00 97.69 135 GLN A C 1
ATOM 962 O O . GLN A 1 135 ? -8.996 5.922 -16.831 1.00 97.69 135 GLN A O 1
ATOM 967 N N . ARG A 1 136 ? -7.060 5.640 -17.933 1.00 95.00 136 ARG A N 1
ATOM 968 C CA . ARG A 1 136 ? -7.204 4.181 -18.030 1.00 95.00 136 ARG A CA 1
ATOM 969 C C . ARG A 1 136 ? -7.013 3.559 -16.648 1.00 95.00 136 ARG A C 1
ATOM 971 O O . ARG A 1 136 ? -6.099 3.935 -15.917 1.00 95.00 136 ARG A O 1
ATOM 978 N N . ARG A 1 137 ? -7.873 2.600 -16.298 1.00 96.88 137 ARG A N 1
ATOM 979 C CA . ARG A 1 137 ? -7.808 1.904 -15.007 1.00 96.88 137 ARG A CA 1
ATOM 980 C C . ARG A 1 137 ? -6.685 0.866 -15.047 1.00 96.88 137 ARG A C 1
ATOM 982 O O . ARG A 1 137 ? -6.702 0.026 -15.950 1.00 96.88 137 ARG A O 1
ATOM 989 N N . PRO A 1 138 ? -5.741 0.877 -14.091 1.00 97.94 138 PRO A N 1
ATOM 990 C CA . PRO A 1 138 ? -4.723 -0.157 -14.029 1.00 97.94 138 PRO A CA 1
ATOM 991 C C . PRO A 1 138 ? -5.315 -1.491 -13.580 1.00 97.94 138 PRO A C 1
ATOM 993 O O . PRO A 1 138 ? -6.223 -1.546 -12.746 1.00 97.94 138 PRO A O 1
ATOM 996 N N . ILE A 1 139 ? -4.714 -2.587 -14.035 1.00 98.31 139 ILE A N 1
ATOM 997 C CA . ILE A 1 139 ? -4.992 -3.906 -13.467 1.00 98.31 139 ILE A CA 1
ATOM 998 C C . ILE A 1 139 ? -4.285 -4.004 -12.112 1.00 98.31 139 ILE A C 1
ATOM 1000 O O . ILE A 1 139 ? -3.057 -3.955 -12.039 1.00 98.31 139 ILE A O 1
ATOM 1004 N N . ILE A 1 140 ? -5.047 -4.180 -11.030 1.00 98.44 140 ILE A N 1
ATOM 1005 C CA . ILE A 1 140 ? -4.490 -4.409 -9.688 1.00 98.44 140 ILE A CA 1
ATOM 1006 C C . ILE A 1 140 ? -4.501 -5.904 -9.379 1.00 98.44 140 ILE A C 1
ATOM 1008 O O . ILE A 1 140 ? -5.565 -6.531 -9.354 1.00 98.44 140 ILE A O 1
ATOM 1012 N N . MET A 1 141 ? -3.329 -6.471 -9.098 1.00 97.62 141 MET A N 1
ATOM 1013 C CA . MET A 1 141 ? -3.155 -7.905 -8.853 1.00 97.62 141 MET A CA 1
ATOM 1014 C C . MET A 1 141 ? -2.186 -8.187 -7.708 1.00 97.62 141 MET A C 1
ATOM 1016 O O . MET A 1 141 ? -1.29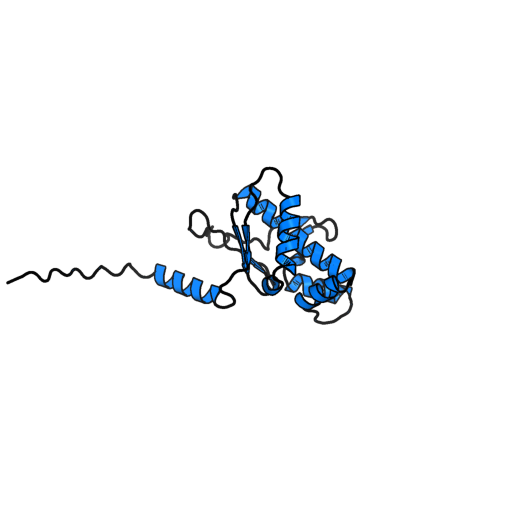3 -7.393 -7.417 1.00 97.62 141 MET A O 1
ATOM 1020 N N . ARG A 1 142 ? -2.339 -9.350 -7.072 1.00 97.31 142 ARG A N 1
ATOM 1021 C CA . ARG A 1 142 ? -1.407 -9.825 -6.047 1.00 97.31 142 ARG A CA 1
ATOM 1022 C C . ARG A 1 142 ? -0.121 -10.352 -6.688 1.00 97.31 142 ARG A C 1
ATOM 1024 O O . ARG A 1 142 ? -0.168 -11.031 -7.711 1.00 97.31 142 ARG A O 1
ATOM 1031 N N . ALA A 1 143 ? 1.020 -10.081 -6.063 1.00 96.00 143 ALA A N 1
ATOM 1032 C CA . ALA A 1 143 ? 2.289 -10.703 -6.418 1.00 96.00 143 ALA A CA 1
ATOM 1033 C C . ALA A 1 143 ? 2.239 -12.220 -6.168 1.00 96.00 143 ALA A C 1
ATOM 1035 O O . ALA A 1 143 ? 1.815 -12.658 -5.102 1.00 96.00 143 ALA A O 1
ATOM 1036 N N . GLN A 1 144 ? 2.712 -13.017 -7.127 1.00 93.44 144 GLN A N 1
ATOM 1037 C CA . GLN A 1 144 ? 2.653 -14.484 -7.045 1.00 93.44 144 GLN A CA 1
ATOM 1038 C C . GLN A 1 144 ? 3.933 -15.127 -6.496 1.00 93.44 144 GLN A C 1
ATOM 1040 O O . GLN A 1 144 ? 3.891 -16.244 -5.997 1.00 93.44 144 GLN A O 1
ATOM 1045 N N . LEU A 1 145 ? 5.067 -14.422 -6.558 1.00 90.38 145 LEU A N 1
ATOM 1046 C CA . LEU A 1 145 ? 6.381 -14.964 -6.182 1.00 90.38 145 LEU A CA 1
ATOM 1047 C C . LEU A 1 145 ? 6.651 -14.961 -4.666 1.00 90.38 145 LEU A C 1
ATOM 1049 O O . LEU A 1 145 ? 7.709 -15.406 -4.235 1.00 90.38 145 LEU A O 1
ATOM 1053 N N . GLY A 1 146 ? 5.720 -14.445 -3.857 1.00 86.38 146 GLY A N 1
ATOM 1054 C CA . GLY A 1 146 ? 5.811 -14.486 -2.396 1.00 86.38 146 GLY A CA 1
ATOM 1055 C C . GLY A 1 146 ? 7.136 -13.947 -1.842 1.00 86.38 146 GLY A C 1
ATOM 1056 O O . GLY A 1 146 ? 7.621 -12.896 -2.267 1.00 86.38 146 GLY A O 1
ATOM 1057 N N . GLN A 1 147 ? 7.708 -14.675 -0.879 1.00 85.12 147 GLN A N 1
ATOM 1058 C CA . GLN A 1 147 ? 8.968 -14.313 -0.214 1.00 85.12 147 GLN A CA 1
ATOM 1059 C C . GLN A 1 1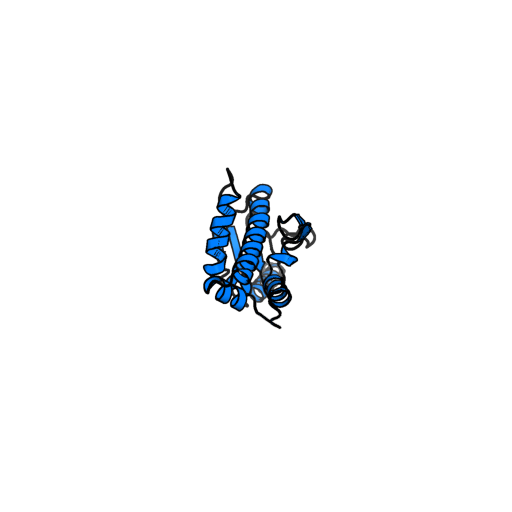47 ? 10.193 -14.455 -1.131 1.00 85.12 147 GLN A C 1
ATOM 1061 O O . GLN A 1 147 ? 11.200 -13.780 -0.921 1.00 85.12 147 GLN A O 1
ATOM 1066 N N . ASP A 1 148 ? 10.093 -15.258 -2.192 1.00 89.00 148 ASP A N 1
ATOM 1067 C CA . ASP A 1 148 ? 11.203 -15.515 -3.111 1.00 89.00 148 ASP A CA 1
ATOM 1068 C C . ASP A 1 148 ? 11.403 -14.387 -4.129 1.00 89.00 148 ASP A C 1
ATOM 1070 O O . ASP A 1 148 ? 12.437 -14.325 -4.793 1.00 89.00 148 ASP A O 1
ATOM 1074 N N . ALA A 1 149 ? 10.454 -13.451 -4.248 1.00 90.00 149 ALA A N 1
ATOM 1075 C CA . ALA A 1 149 ? 10.505 -12.363 -5.226 1.00 90.00 149 ALA A CA 1
ATOM 1076 C C . ALA A 1 149 ? 11.812 -11.549 -5.155 1.00 90.00 149 ALA A C 1
ATOM 1078 O O . ALA A 1 149 ? 12.409 -11.233 -6.186 1.00 90.00 149 ALA A O 1
ATOM 1079 N N . GLY A 1 150 ? 12.274 -11.232 -3.939 1.00 88.38 150 GLY A N 1
ATOM 1080 C CA . GLY A 1 150 ? 13.519 -10.491 -3.724 1.00 88.38 150 GLY A CA 1
ATOM 1081 C C . GLY A 1 150 ? 14.754 -11.293 -4.138 1.00 88.38 150 GLY A C 1
ATOM 1082 O O . GLY A 1 150 ? 15.628 -10.769 -4.830 1.00 88.38 150 GLY A O 1
ATOM 1083 N N . LEU A 1 151 ? 14.790 -12.578 -3.775 1.00 93.50 151 LEU A N 1
ATOM 1084 C CA . LEU A 1 151 ? 15.872 -13.496 -4.130 1.00 93.50 151 LEU A CA 1
ATOM 1085 C C . LEU A 1 151 ? 15.962 -13.691 -5.650 1.00 93.50 151 LEU A C 1
ATOM 1087 O O . LEU A 1 151 ? 17.037 -13.548 -6.232 1.00 93.50 151 LEU A O 1
ATOM 1091 N N . LEU A 1 152 ? 14.828 -13.956 -6.303 1.00 93.56 152 LEU A N 1
ATOM 1092 C CA . LEU A 1 152 ? 14.745 -14.122 -7.754 1.00 93.56 152 LEU A CA 1
ATOM 1093 C C . LEU A 1 152 ? 15.170 -12.845 -8.486 1.00 93.56 152 LEU A C 1
ATOM 1095 O O . LEU A 1 152 ? 15.970 -12.908 -9.420 1.00 93.56 152 LEU A O 1
ATOM 1099 N N . GLY A 1 153 ? 14.704 -11.677 -8.033 1.00 90.94 153 GLY A N 1
ATOM 1100 C CA . GLY A 1 153 ? 15.105 -10.386 -8.595 1.00 90.94 153 GLY A CA 1
ATOM 1101 C C . GLY A 1 153 ? 16.611 -10.130 -8.475 1.00 90.94 153 GLY A C 1
ATOM 1102 O O . GLY A 1 153 ? 17.244 -9.700 -9.443 1.00 90.94 153 GLY A O 1
ATOM 1103 N N . ALA A 1 154 ? 17.207 -10.449 -7.323 1.00 92.69 154 ALA A N 1
ATOM 1104 C CA . ALA A 1 154 ? 18.649 -10.346 -7.111 1.00 92.69 154 ALA A CA 1
ATOM 1105 C C . ALA A 1 154 ? 19.436 -11.298 -8.027 1.00 92.69 154 ALA A C 1
ATOM 1107 O O . ALA A 1 154 ? 20.401 -10.873 -8.664 1.00 92.69 154 ALA A O 1
ATOM 1108 N N . ALA A 1 155 ? 18.994 -12.552 -8.167 1.00 94.75 155 ALA A N 1
ATOM 1109 C CA . ALA A 1 155 ? 19.618 -13.533 -9.054 1.00 94.75 155 ALA A CA 1
ATOM 1110 C C . ALA A 1 155 ? 19.545 -13.109 -10.532 1.00 94.75 155 ALA A C 1
ATOM 1112 O O . ALA A 1 155 ? 20.552 -13.142 -11.243 1.00 94.75 155 ALA A O 1
ATOM 1113 N N . MET A 1 156 ? 18.380 -12.638 -10.993 1.00 91.62 156 MET A N 1
ATOM 1114 C CA . MET A 1 156 ? 18.213 -12.089 -12.344 1.00 91.62 156 MET A CA 1
ATOM 1115 C C . MET A 1 156 ? 19.121 -10.878 -12.571 1.00 91.62 156 MET A C 1
ATOM 1117 O O . MET A 1 156 ? 19.739 -10.756 -13.631 1.00 91.62 156 MET A O 1
ATOM 1121 N N . ARG A 1 157 ? 19.247 -10.000 -11.568 1.00 90.00 157 ARG A N 1
ATOM 1122 C CA . ARG A 1 157 ? 20.132 -8.838 -11.645 1.00 90.00 157 ARG A CA 1
ATOM 1123 C C . ARG A 1 157 ? 21.599 -9.246 -11.726 1.00 90.00 157 ARG A C 1
ATOM 1125 O O . ARG A 1 157 ? 22.305 -8.703 -12.570 1.00 90.00 157 ARG A O 1
ATOM 1132 N N . ALA A 1 158 ? 22.043 -10.187 -10.897 1.00 93.50 158 ALA A N 1
ATOM 1133 C CA . ALA A 1 158 ? 23.404 -10.712 -10.932 1.00 93.50 158 ALA A CA 1
ATOM 1134 C C . ALA A 1 158 ? 23.718 -11.349 -12.294 1.00 93.50 158 ALA A C 1
ATOM 1136 O O . ALA A 1 158 ? 24.741 -11.036 -12.898 1.00 93.50 158 ALA A O 1
ATOM 1137 N N . ARG A 1 159 ? 22.794 -12.155 -12.836 1.00 92.50 159 ARG A N 1
ATOM 1138 C CA . ARG A 1 159 ? 22.929 -12.757 -14.170 1.00 92.50 159 ARG A CA 1
ATOM 1139 C C . ARG A 1 159 ? 23.054 -11.708 -15.277 1.00 92.50 159 ARG A C 1
ATOM 1141 O O . ARG A 1 159 ? 23.853 -11.897 -16.184 1.00 92.50 159 ARG A O 1
ATOM 1148 N N . ALA A 1 160 ? 22.306 -10.609 -15.201 1.00 87.94 160 ALA A N 1
ATOM 1149 C CA . ALA A 1 160 ? 22.376 -9.523 -16.182 1.00 87.94 160 ALA A CA 1
ATOM 1150 C C . ALA A 1 160 ? 23.696 -8.725 -16.139 1.00 87.94 160 ALA A C 1
ATOM 1152 O O . ALA A 1 160 ? 23.980 -7.981 -17.073 1.00 87.94 160 ALA A O 1
ATOM 1153 N N . LEU A 1 161 ? 24.482 -8.847 -15.062 1.00 89.69 161 LEU A N 1
ATOM 1154 C CA . LEU A 1 161 ? 25.815 -8.243 -14.951 1.00 89.69 161 LEU A CA 1
ATOM 1155 C C . LEU A 1 161 ? 26.919 -9.140 -15.522 1.00 89.69 161 LEU A C 1
ATOM 1157 O O . LEU A 1 161 ? 28.032 -8.662 -15.735 1.00 89.69 161 LEU A O 1
ATOM 1161 N N . LEU A 1 162 ? 26.635 -10.423 -15.766 1.00 90.50 162 LEU A N 1
ATOM 1162 C CA . LEU A 1 162 ? 27.590 -11.304 -16.422 1.00 90.50 162 LEU A CA 1
ATOM 1163 C C . LEU A 1 162 ? 27.706 -10.912 -17.902 1.00 90.50 162 LEU A C 1
ATOM 1165 O O . LEU A 1 162 ? 26.683 -10.671 -18.551 1.00 90.50 162 LEU A O 1
ATOM 1169 N N . PRO A 1 163 ? 28.926 -10.867 -18.466 1.00 79.62 163 PRO A N 1
ATOM 1170 C CA . PRO A 1 163 ? 29.086 -10.693 -19.901 1.00 79.62 163 PRO A CA 1
ATOM 1171 C C . PRO A 1 163 ? 28.342 -11.819 -20.622 1.00 79.62 163 PRO A C 1
ATOM 1173 O O . PRO A 1 163 ? 28.399 -12.975 -20.195 1.00 79.62 163 PRO A O 1
ATOM 1176 N N . ALA A 1 164 ? 27.640 -11.485 -21.711 1.00 71.94 164 ALA A N 1
ATOM 1177 C CA . ALA A 1 164 ? 27.036 -12.495 -22.570 1.00 71.94 164 ALA A CA 1
ATOM 1178 C C . ALA A 1 164 ? 28.121 -13.517 -22.926 1.00 71.94 164 ALA A C 1
ATOM 1180 O O . ALA A 1 164 ? 29.155 -13.149 -23.489 1.00 71.94 164 ALA A O 1
ATOM 1181 N N . ALA A 1 165 ? 27.921 -14.778 -22.532 1.00 64.38 165 ALA A N 1
ATOM 1182 C CA . ALA A 1 165 ? 28.845 -15.843 -22.878 1.00 64.38 165 ALA A CA 1
ATOM 1183 C C . ALA A 1 165 ? 29.033 -15.798 -24.397 1.00 64.38 165 ALA A C 1
ATOM 1185 O O . ALA A 1 165 ? 28.052 -15.906 -25.136 1.00 64.38 165 ALA A O 1
ATOM 1186 N N . LYS A 1 166 ? 30.273 -15.572 -24.860 1.00 55.94 166 LYS A N 1
ATOM 1187 C CA . LYS A 1 166 ? 30.608 -15.703 -26.280 1.00 55.94 166 LYS A CA 1
ATOM 1188 C C . LYS A 1 166 ? 30.072 -17.062 -26.705 1.00 55.94 166 LYS A C 1
ATOM 1190 O O . LYS A 1 166 ? 30.515 -18.073 -26.159 1.00 55.94 166 LYS A O 1
ATOM 1195 N N . ALA A 1 167 ? 29.094 -17.069 -27.613 1.00 53.59 167 ALA A N 1
ATOM 1196 C CA . ALA A 1 167 ? 28.626 -18.293 -28.238 1.00 53.59 167 ALA A CA 1
ATOM 1197 C C . ALA A 1 167 ? 29.881 -19.034 -28.692 1.00 53.59 167 ALA A C 1
ATOM 1199 O O . ALA A 1 167 ? 30.698 -18.447 -29.407 1.00 53.59 167 ALA A O 1
ATOM 1200 N N . ALA A 1 168 ? 30.090 -20.241 -28.163 1.00 56.78 168 ALA A N 1
ATOM 1201 C CA . ALA A 1 168 ? 31.249 -21.047 -28.487 1.00 56.78 168 ALA A CA 1
ATOM 1202 C C . ALA A 1 168 ? 31.314 -21.121 -30.011 1.00 56.78 168 ALA A C 1
ATOM 1204 O O . ALA A 1 168 ? 30.442 -21.713 -30.647 1.00 56.78 168 ALA A O 1
ATOM 1205 N N . SER A 1 169 ? 32.291 -20.429 -30.596 1.00 56.44 169 SER A N 1
ATOM 1206 C CA . SER A 1 169 ? 32.530 -20.432 -32.026 1.00 56.44 169 SER A CA 1
ATOM 1207 C C . SER A 1 169 ? 33.048 -21.817 -32.376 1.00 56.44 169 SER A C 1
ATOM 1209 O O . SER A 1 169 ? 34.253 -22.058 -32.418 1.00 56.44 169 SER A O 1
ATOM 1211 N N . GLY A 1 170 ? 32.114 -22.740 -32.586 1.00 57.94 170 GLY A N 1
ATOM 1212 C CA . GLY A 1 170 ? 32.340 -23.960 -33.328 1.00 57.94 170 GLY A CA 1
ATOM 1213 C C . GLY A 1 170 ? 32.703 -23.580 -34.755 1.00 57.94 170 GLY A C 1
ATOM 1214 O O . GLY A 1 170 ? 31.841 -23.452 -35.612 1.00 57.94 170 GLY A O 1
ATOM 1215 N N . THR A 1 171 ? 33.994 -23.386 -34.996 1.00 53.50 171 THR A N 1
ATOM 1216 C CA . THR A 1 171 ? 34.601 -23.589 -36.313 1.00 53.50 171 THR A CA 1
ATOM 1217 C C . THR A 1 171 ? 35.644 -24.684 -36.160 1.00 53.50 171 THR A C 1
ATOM 1219 O O . THR A 1 171 ? 36.847 -24.479 -36.241 1.00 53.50 171 THR A O 1
ATOM 1222 N N . GLY A 1 172 ? 35.141 -25.887 -35.880 1.00 57.16 172 GLY A N 1
ATOM 1223 C CA . GLY A 1 172 ? 35.832 -27.120 -36.220 1.00 57.16 172 GLY A CA 1
ATOM 1224 C C . GLY A 1 172 ? 35.601 -27.413 -37.700 1.00 57.16 172 GLY A C 1
ATOM 1225 O O . GLY A 1 172 ? 34.698 -28.164 -38.044 1.00 57.16 172 GLY A O 1
ATOM 1226 N N . THR A 1 173 ? 36.399 -26.790 -38.560 1.00 54.81 173 THR A N 1
ATOM 1227 C CA . THR A 1 173 ? 36.601 -27.137 -39.978 1.00 54.81 173 THR A CA 1
ATOM 1228 C C . THR A 1 173 ? 37.996 -26.626 -40.334 1.00 54.81 173 THR A C 1
ATOM 1230 O O . THR A 1 173 ? 38.239 -25.439 -40.168 1.00 54.81 173 THR A O 1
ATOM 1233 N N . GLY A 1 174 ? 38.976 -27.377 -40.813 1.00 54.03 174 GLY A N 1
ATOM 1234 C CA . GLY A 1 174 ? 39.121 -28.777 -41.167 1.00 54.03 174 GLY A CA 1
ATOM 1235 C C . GLY A 1 174 ? 40.514 -28.927 -41.804 1.00 54.03 174 GLY A C 1
ATOM 1236 O O . GLY A 1 174 ? 41.025 -27.948 -42.340 1.00 54.03 174 GLY A O 1
ATOM 1237 N N . ARG A 1 175 ? 41.043 -30.157 -41.772 1.00 47.25 175 ARG A N 1
ATOM 1238 C CA . ARG A 1 175 ? 42.321 -30.637 -42.341 1.00 47.25 175 ARG A CA 1
ATOM 1239 C C . ARG A 1 175 ? 43.620 -30.137 -41.713 1.00 47.25 175 ARG A C 1
ATOM 1241 O O . ARG A 1 175 ? 43.906 -28.928 -41.767 1.00 47.25 175 ARG A O 1
#

pLDDT: mean 91.64, std 10.8, range [47.25, 98.62]

Radius of gyration: 20.53 Å; chains: 1; bounding box: 60×47×66 Å

=== Feature glossary ===
Each block in this record encodes a different view of the same protein. In brief:

Predicted aligned error. PAE(i, j) answers: if I align the predicted and true structures on residue i, how far off (in Å) do I expect residue j to be? A block-diagonal PAE matrix with low values on the blocks and high values off-diagonal is the signature of a multi-domain protein with confidently predicted domains but uncertain inter-domain orientation.

Contact-map, Ramachandran, and PAE plots. Plot images: a contact map (which residues are close in 3D, as an N×N binary image), a Ramachandran scatter (backbone torsion angles, revealing secondary-structure composition at a glance), and — for AlphaFold structures — a PAE heatmap (pairwise prediction confidence).

Backbone torsions (φ/ψ). φ (phi) and ψ (psi) are the two rotatable backbone 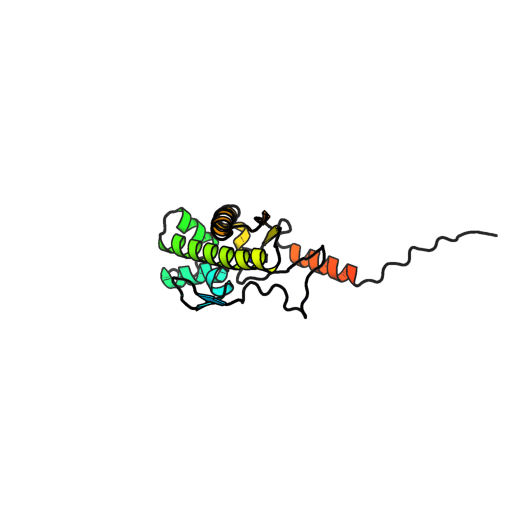dihedrals per residue: φ is the C(i-1)–N–Cα–C torsion, ψ is the N–Cα–C–N(i+1) torsion, both in degrees on (−180°, 180°]. α-helical residues cluster near (−60°, −45°); β-strand residues near (−120°, +130°). A Ramachandran plot is simply a scatter of (φ, ψ) for every residue.

Foldseek 3Di. A 3Di character summarizes, for each residue, the relative orientation of the Cα frame of its nearest spatial neighbor. Because it encodes fold topology rather than chemistry, 3Di alignments detect remote structural similarity that sequence alignment misses.

Radius of gyration, Cα contacts, bounding box. Three whole-structure scalars: the radius of gyration (RMS distance of Cα from centroid, in Å), the count of Cα–Cα contacts (pairs closer than 8 Å and separated by more than four residues in sequence — i.e. tertiary, not local, contacts), and the bounding-box dimensions. Together they distinguish compact globular folds from extended fibres or disordered chains.

Sequence. Sequence gives the chain of amino acids in standard one-letter code (A=alanine, C=cysteine, …, Y=tyrosine), read N→C. It is the only feature that is directly encoded by the gene; all structural features are derived from the folded form of this sequence.

mmCIF coordinates. Atomic coordinates in PDBx/mmCIF format — the same representation the Protein Data Bank distributes. Each line of the _atom_site loop places one backbone atom in Cartesian space (units: ångströms, origin: arbitrary).

Secondary structure (3-state, P-SEA). Three-state secondary structure (P-SEA) collapses the eight DSSP classes into helix (a), strand (b), and coil (c). P-SEA assigns these from Cα geometry alone — distances and angles — without requiring backbone oxygens, so it works on any Cα trace.

InterPro / GO / CATH / organism. Functional annotations link the protein to curated databases. InterPro entries identify conserved domains and families by matching the sequence against member-database signatures (Pfam, PROSITE, CDD, …). Gene Ontology (GO) terms describe molecular function, biological process, and cellular component in a controlled vocabulary. CATH places the structure in a hierarchical fold classification (Class/Architecture/Topology/Homologous-superfamily). The organism is the source species.

B-factor. B-factor (Debye–Waller factor) reflects atomic displacement in the crystal lattice. It is an experimental observable (units Å²), not a prediction; low values mean the atom is pinned down, high values mean it moves or is heterogeneous across the crystal.

Rendered structure images. Structure images are PyMOL renders from six orthogonal camera directions. Cartoon representation draws helices as coils and strands as arrows; sticks shows the backbone as bonds; surface shows the solvent-excluded envelope. Rainbow coloring maps sequence position to hue (blue→red, N→C); chain coloring assigns a distinct color per polypeptide.

Solvent-accessible surface area. Solvent-accessible surface area (SASA) is the area in Å² traced out by the centre of a 1.4 Å probe sphere (a water molecule) rolled over the protein's van der Waals surface (Shrake–Rupley / Lee–Richards construction). Buried residues have near-zero SASA; fully exposed residues can exceed 200 Å². The total SASA scales roughly with the number of surface residues.

Secondary structure (8-state, DSSP). The SS8 string is DSSP's per-residue secondary-structure call. α-helix (H) means an i→i+4 H-bond ladder; β-strand (E) means the residue participates in a β-sheet; 3₁₀ (G) and π (I) are tighter and wider helices; T/S are turns/bends; '-' is loop.

pLDDT. For AlphaFold models, the B-factor field carries pLDDT — the model's own estimate of local accuracy on a 0–100 scale. Regions with pLDDT<50 should be treated as essentially unmodeled; they often correspond to intrinsically disordered segments.

Nearest PDB structures. Nearest PDB neighbors are the top structural matches found by Foldseek when searching this structure against the entire Protein Data Bank. Each hit reports a TM-score (0 to 1; >0.5 almost always implies the same fold) and an E-value. These are *structural* homologs — they may share no detectable sequence similarity.